Protein AF-A0A1G8UCV8-F1 (afdb_monomer_lite)

Radius of gyration: 30.98 Å; chains: 1; bounding box: 122×66×65 Å

Secondary structure (DSSP, 8-state):
-HHHHHHH-SSHHHHHHHHHHHHHHHHHHHS---HHHHHT-BBTTTEEE-SSSEEEEEE-TTT-PEEEEEPPGGGHHHHHHHHHTT--S-HHHHHHHHTTSBSSB-TTSPBPPHHHHHHHHHHHTTS--THHHHHHHHHHHGGGHHHHHHHHHHHTT-S-HHHHHTT-SSHHHHHHHHHHHHHHHHHHHHHHHHTT--------------------------PPPPP------------PPPP-PPPPPPP-PPPPPPP-----

Organism: NCBI:txid555512

Structure (mmCIF, N/CA/C/O backbone):
data_AF-A0A1G8UCV8-F1
#
_entry.id   AF-A0A1G8UCV8-F1
#
loop_
_atom_site.group_PDB
_atom_site.id
_atom_site.type_symbol
_atom_site.label_atom_id
_atom_site.label_alt_id
_atom_site.label_comp_id
_atom_site.label_asym_id
_atom_site.label_entity_id
_atom_site.label_seq_id
_atom_site.pdbx_PDB_ins_code
_atom_site.Cartn_x
_atom_site.Cartn_y
_atom_site.Cartn_z
_atom_site.occupancy
_atom_site.B_iso_or_equiv
_atom_site.auth_seq_id
_atom_site.auth_comp_id
_atom_site.auth_asym_id
_atom_site.auth_atom_id
_atom_site.pdbx_PDB_model_num
ATOM 1 N N . MET A 1 1 ? -8.569 4.573 -14.451 1.00 83.50 1 MET A N 1
ATOM 2 C CA . MET A 1 1 ? -7.734 4.308 -13.247 1.00 83.50 1 MET A CA 1
ATOM 3 C C . MET A 1 1 ? -6.259 4.351 -13.675 1.00 83.50 1 MET A C 1
ATOM 5 O O . MET A 1 1 ? -6.006 4.032 -14.825 1.00 83.50 1 MET A O 1
ATOM 9 N N . TRP A 1 2 ? -5.269 4.731 -12.843 1.00 94.38 2 TRP A N 1
ATOM 10 C CA . TRP A 1 2 ? -3.858 4.897 -13.300 1.00 94.38 2 TRP A CA 1
ATOM 11 C C . TRP A 1 2 ? -3.258 3.676 -14.007 1.00 94.38 2 TRP A C 1
ATOM 13 O O . TRP A 1 2 ? -2.435 3.818 -14.902 1.00 94.38 2 TRP A O 1
ATOM 23 N N . ARG A 1 3 ? -3.710 2.477 -13.642 1.00 93.62 3 ARG A N 1
ATOM 24 C CA . ARG A 1 3 ? -3.358 1.227 -14.317 1.00 93.62 3 ARG A CA 1
ATOM 25 C C . ARG A 1 3 ? -3.805 1.194 -15.788 1.00 93.62 3 ARG A C 1
ATOM 27 O O . ARG A 1 3 ? -3.069 0.714 -16.641 1.00 93.62 3 ARG A O 1
ATOM 34 N N . ASP A 1 4 ? -4.984 1.730 -16.093 1.00 94.56 4 ASP A N 1
ATOM 35 C CA . ASP A 1 4 ? -5.498 1.828 -17.466 1.00 94.56 4 ASP A CA 1
ATOM 36 C C . ASP A 1 4 ? -4.720 2.879 -18.259 1.00 94.56 4 ASP A C 1
ATOM 38 O O . ASP A 1 4 ? -4.374 2.652 -19.413 1.00 94.56 4 ASP A O 1
ATOM 42 N N . GLU A 1 5 ? -4.378 3.999 -17.616 1.00 95.62 5 GLU A N 1
ATOM 43 C CA . GLU A 1 5 ? -3.517 5.026 -18.212 1.00 95.62 5 GLU A CA 1
ATOM 44 C C . GLU A 1 5 ? -2.124 4.471 -18.528 1.00 95.62 5 GLU A C 1
ATOM 46 O O . GLU A 1 5 ? -1.559 4.772 -19.577 1.00 95.62 5 GLU A O 1
ATOM 51 N N . ALA A 1 6 ? -1.580 3.600 -17.669 1.00 94.81 6 ALA A N 1
ATOM 52 C CA . ALA A 1 6 ? -0.313 2.915 -17.918 1.00 94.81 6 ALA A CA 1
ATOM 53 C C . ALA A 1 6 ? -0.358 2.086 -19.207 1.00 94.81 6 ALA A C 1
ATOM 55 O O . ALA A 1 6 ? 0.558 2.155 -20.021 1.00 94.81 6 ALA A O 1
ATOM 56 N N . ARG A 1 7 ? -1.450 1.351 -19.428 1.00 93.12 7 ARG A N 1
ATOM 57 C CA . ARG A 1 7 ? -1.633 0.505 -20.617 1.00 93.12 7 ARG A CA 1
ATOM 58 C C . ARG A 1 7 ? -1.758 1.306 -21.912 1.00 93.12 7 ARG A C 1
ATOM 60 O O . ARG A 1 7 ? -1.363 0.812 -22.958 1.00 93.12 7 ARG A O 1
ATOM 67 N N . LYS A 1 8 ? -2.277 2.533 -21.839 1.00 95.06 8 LYS A N 1
ATOM 68 C CA . LYS A 1 8 ? -2.397 3.453 -22.983 1.00 95.06 8 LYS A CA 1
ATOM 69 C C . LYS A 1 8 ? -1.121 4.260 -23.246 1.00 95.06 8 LYS A C 1
ATOM 71 O O . LYS A 1 8 ? -1.028 4.951 -24.256 1.00 95.06 8 LYS A O 1
ATOM 76 N N . ALA A 1 9 ? -0.157 4.246 -22.327 1.00 95.06 9 ALA A N 1
ATOM 77 C CA . ALA A 1 9 ? 1.028 5.082 -22.431 1.00 95.06 9 ALA A CA 1
ATOM 78 C C . ALA A 1 9 ? 2.041 4.513 -23.440 1.00 95.06 9 ALA A C 1
ATOM 80 O O . ALA A 1 9 ? 2.620 3.445 -23.236 1.00 95.06 9 ALA A O 1
ATOM 81 N N . ASN A 1 10 ? 2.331 5.303 -24.477 1.00 92.69 10 ASN A N 1
ATOM 82 C CA . ASN A 1 10 ? 3.314 4.959 -25.513 1.00 92.69 10 ASN A CA 1
ATOM 83 C C . ASN A 1 10 ? 4.772 5.109 -25.039 1.00 92.69 10 ASN A C 1
ATOM 85 O O . ASN A 1 10 ? 5.672 4.475 -25.577 1.00 92.69 10 ASN A O 1
ATOM 89 N N . SER A 1 11 ? 5.019 5.940 -24.020 1.00 94.50 11 SER A N 1
ATOM 90 C CA . SER A 1 11 ? 6.357 6.135 -23.447 1.00 94.50 11 SER A CA 1
ATOM 91 C C . SER A 1 11 ? 6.611 5.135 -22.309 1.00 94.50 11 SER A C 1
ATOM 93 O O . SER A 1 11 ? 5.839 5.142 -21.341 1.00 94.50 11 SER A O 1
ATOM 95 N N . PRO A 1 12 ? 7.707 4.349 -22.349 1.00 92.38 12 PRO A N 1
ATOM 96 C CA . PRO A 1 12 ? 8.070 3.419 -21.276 1.00 92.38 12 PRO A CA 1
ATOM 97 C C . PRO A 1 12 ? 8.162 4.088 -19.898 1.00 92.38 12 PRO A C 1
ATOM 99 O O . PRO A 1 12 ? 7.641 3.564 -18.914 1.00 92.38 12 PRO A O 1
ATOM 102 N N . ASN A 1 13 ? 8.726 5.297 -19.833 1.00 93.12 13 ASN A N 1
ATOM 103 C CA . ASN A 1 13 ? 8.891 6.043 -18.580 1.00 93.12 13 ASN A CA 1
ATOM 104 C C . ASN A 1 13 ? 7.554 6.511 -17.996 1.00 93.12 13 ASN A C 1
ATOM 106 O O . ASN A 1 13 ? 7.318 6.398 -16.787 1.00 93.12 13 ASN A O 1
ATOM 110 N N . LYS A 1 14 ? 6.633 6.982 -18.850 1.00 95.44 14 LYS A N 1
ATOM 111 C CA . LYS A 1 14 ? 5.269 7.328 -18.418 1.00 95.44 14 LYS A CA 1
ATOM 112 C C . LYS A 1 14 ? 4.513 6.089 -17.950 1.00 95.44 14 LYS A C 1
ATOM 114 O O . LYS A 1 14 ? 3.918 6.114 -16.874 1.00 95.44 14 LYS A O 1
ATOM 119 N N . ARG A 1 15 ? 4.590 4.996 -18.714 1.00 96.00 15 ARG A N 1
ATOM 120 C CA . ARG A 1 15 ? 3.962 3.713 -18.380 1.00 96.00 15 ARG A CA 1
ATOM 121 C C . ARG A 1 15 ? 4.428 3.195 -17.020 1.00 96.00 15 ARG A C 1
ATOM 123 O O . ARG A 1 15 ? 3.596 2.918 -16.157 1.00 96.00 15 ARG A O 1
ATOM 130 N N . ARG A 1 16 ? 5.744 3.169 -16.787 1.00 95.75 16 ARG A N 1
ATOM 131 C CA . ARG A 1 16 ? 6.357 2.827 -15.494 1.00 95.75 16 ARG A CA 1
ATOM 132 C C . ARG A 1 16 ? 5.812 3.691 -14.364 1.00 95.75 16 ARG A C 1
ATOM 134 O O . ARG A 1 16 ? 5.334 3.162 -13.364 1.00 95.75 16 ARG A O 1
ATOM 141 N N . THR A 1 17 ? 5.811 5.009 -14.550 1.00 96.69 17 THR A N 1
ATOM 142 C CA . THR A 1 17 ? 5.294 5.960 -13.556 1.00 96.69 17 THR A CA 1
ATOM 143 C C . THR A 1 17 ? 3.827 5.681 -13.212 1.00 96.69 17 THR A C 1
ATOM 145 O O . THR A 1 17 ? 3.445 5.705 -12.043 1.00 96.69 17 THR A O 1
ATOM 148 N N . TYR A 1 18 ? 2.984 5.392 -14.202 1.00 97.88 18 TYR A N 1
ATOM 149 C CA . TYR A 1 18 ? 1.566 5.107 -13.981 1.00 97.88 18 TYR A CA 1
ATOM 150 C C . TYR A 1 18 ? 1.331 3.771 -13.269 1.00 97.88 18 TYR A C 1
ATOM 152 O O . TYR A 1 18 ? 0.515 3.718 -12.344 1.00 97.88 18 TYR A O 1
ATOM 160 N N . PHE A 1 19 ? 2.098 2.728 -13.598 1.00 97.56 19 PHE A N 1
ATOM 161 C CA . PHE A 1 19 ? 2.073 1.487 -12.824 1.00 97.56 19 PHE A CA 1
ATOM 162 C C . PHE A 1 19 ? 2.527 1.713 -11.382 1.00 97.56 19 PHE A C 1
ATOM 164 O O . PHE A 1 19 ? 1.817 1.304 -10.467 1.00 97.56 19 PHE A O 1
ATOM 171 N N . GLN A 1 20 ? 3.609 2.465 -11.159 1.00 97.50 20 GLN A N 1
ATOM 172 C CA . GLN A 1 20 ? 4.081 2.835 -9.819 1.00 97.50 20 GLN A CA 1
ATOM 173 C C . GLN A 1 20 ? 3.023 3.582 -9.009 1.00 97.50 20 GLN A C 1
ATOM 175 O O . GLN A 1 20 ? 2.796 3.241 -7.851 1.00 97.50 20 GLN A O 1
ATOM 180 N N . ARG A 1 21 ? 2.322 4.547 -9.617 1.00 97.69 21 ARG A N 1
ATOM 181 C CA . ARG A 1 21 ? 1.192 5.254 -8.989 1.00 97.69 21 ARG A CA 1
ATOM 182 C C . ARG A 1 21 ? 0.069 4.303 -8.601 1.00 97.69 21 ARG A C 1
ATOM 184 O O . ARG A 1 21 ? -0.435 4.378 -7.484 1.00 97.69 21 ARG A O 1
ATOM 191 N N . SER A 1 22 ? -0.312 3.404 -9.506 1.00 97.50 22 SER A N 1
ATOM 192 C CA . SER A 1 22 ? -1.366 2.428 -9.229 1.00 97.50 22 SER A CA 1
ATOM 193 C C . SER A 1 22 ? -0.966 1.443 -8.127 1.00 97.50 22 SER A C 1
ATOM 195 O O . SER A 1 22 ? -1.766 1.168 -7.238 1.00 97.50 22 SER A O 1
ATOM 197 N N . GLY A 1 23 ? 0.285 0.978 -8.141 1.00 97.38 23 GLY A N 1
ATOM 198 C CA . GLY A 1 23 ? 0.814 0.007 -7.196 1.00 97.38 23 GLY A CA 1
ATOM 199 C C . GLY A 1 23 ? 0.982 0.581 -5.796 1.00 97.38 23 GLY A C 1
ATOM 200 O O . GLY A 1 23 ? 0.538 -0.042 -4.838 1.00 97.38 23 GLY A O 1
ATOM 201 N N . VAL A 1 24 ? 1.549 1.788 -5.659 1.00 97.88 24 VAL A N 1
ATOM 202 C CA . VAL A 1 24 ? 1.702 2.427 -4.340 1.00 97.88 24 VAL A CA 1
ATOM 203 C C . VAL A 1 24 ? 0.348 2.758 -3.720 1.00 97.88 24 VAL A C 1
ATOM 205 O O . VAL A 1 24 ? 0.166 2.561 -2.521 1.00 97.88 24 VAL A O 1
ATOM 208 N N . LEU A 1 25 ? -0.612 3.217 -4.532 1.00 97.19 25 LEU A N 1
ATOM 209 C CA . LEU A 1 25 ? -1.970 3.483 -4.074 1.00 97.19 25 LEU A CA 1
ATOM 210 C C . LEU A 1 25 ? -2.632 2.193 -3.581 1.00 97.19 25 LEU A C 1
ATOM 212 O O . LEU A 1 25 ? -3.063 2.140 -2.434 1.00 97.19 25 LEU A O 1
ATOM 216 N N . ALA A 1 26 ? -2.656 1.150 -4.416 1.00 97.25 26 ALA A N 1
ATOM 217 C CA . ALA A 1 26 ? -3.288 -0.120 -4.075 1.00 97.25 26 ALA A CA 1
ATOM 218 C C . ALA A 1 26 ? -2.657 -0.761 -2.831 1.00 97.25 26 ALA A C 1
ATOM 220 O O . ALA A 1 26 ? -3.378 -1.151 -1.912 1.00 97.25 26 ALA A O 1
ATOM 221 N N . LEU A 1 27 ? -1.321 -0.825 -2.779 1.00 97.56 27 LEU A N 1
ATOM 222 C CA . LEU A 1 27 ? -0.593 -1.421 -1.663 1.00 97.56 27 LEU A CA 1
ATOM 223 C C . LEU A 1 27 ? -0.893 -0.696 -0.353 1.00 97.56 27 LEU A C 1
ATOM 225 O O . LEU A 1 27 ? -1.266 -1.347 0.616 1.00 97.56 27 LEU A O 1
ATOM 229 N N . LEU A 1 28 ? -0.784 0.636 -0.325 1.00 96.81 28 LEU A N 1
ATOM 230 C CA . LEU A 1 28 ? -1.033 1.395 0.899 1.00 96.81 28 LEU A CA 1
ATOM 231 C C . LEU A 1 28 ? -2.487 1.300 1.358 1.00 96.81 28 LEU A C 1
ATOM 233 O O . LEU A 1 28 ? -2.723 1.205 2.559 1.00 96.81 28 LEU A O 1
ATOM 237 N N . SER A 1 29 ? -3.449 1.285 0.429 1.00 95.06 29 SER A N 1
ATOM 238 C CA . SER A 1 29 ? -4.875 1.154 0.750 1.00 95.06 29 SER A CA 1
ATOM 239 C C . SER A 1 29 ? -5.229 -0.143 1.480 1.00 95.06 29 SER A C 1
ATOM 241 O O . SER A 1 29 ? -6.202 -0.155 2.228 1.00 95.06 29 SER A O 1
ATOM 243 N N . LEU A 1 30 ? -4.467 -1.221 1.275 1.00 95.00 30 LEU A N 1
ATOM 244 C CA . LEU A 1 30 ? -4.725 -2.529 1.893 1.00 95.00 30 LEU A CA 1
ATOM 245 C C . LEU A 1 30 ? -3.712 -2.893 2.981 1.00 95.00 30 LEU A C 1
ATOM 247 O O . LEU A 1 30 ? -4.025 -3.666 3.883 1.00 95.00 30 LEU A O 1
ATOM 251 N N . VAL A 1 31 ? -2.516 -2.315 2.926 1.00 95.75 31 VAL A N 1
ATOM 252 C CA . VAL A 1 31 ? -1.455 -2.488 3.914 1.00 95.75 31 VAL A CA 1
ATOM 253 C C . VAL A 1 31 ? -0.932 -1.092 4.267 1.00 95.75 31 VAL A C 1
ATOM 255 O O . VAL A 1 31 ? -0.054 -0.580 3.569 1.00 95.75 31 VAL A O 1
ATOM 258 N N . PRO A 1 32 ? -1.460 -0.436 5.321 1.00 95.62 32 PRO A N 1
ATOM 259 C CA . PRO A 1 32 ? -1.212 0.980 5.623 1.00 95.62 32 PRO A CA 1
ATOM 260 C C . PRO A 1 32 ? 0.172 1.226 6.259 1.00 95.62 32 PRO A C 1
ATOM 262 O O . PRO A 1 32 ? 0.321 1.848 7.321 1.00 95.62 32 PRO A O 1
ATOM 265 N N . LEU A 1 33 ? 1.212 0.734 5.587 1.00 96.00 33 LEU A N 1
ATOM 266 C CA . LEU A 1 33 ? 2.619 0.906 5.915 1.00 96.00 33 LEU A CA 1
ATOM 267 C C . LEU A 1 33 ? 3.024 2.381 5.837 1.00 96.00 33 LEU A C 1
ATOM 269 O O . LEU A 1 33 ? 2.378 3.217 5.202 1.00 96.00 33 LEU A O 1
ATOM 273 N N . ARG A 1 34 ? 4.142 2.724 6.479 1.00 94.94 34 ARG A N 1
ATOM 274 C CA . ARG A 1 34 ? 4.764 4.033 6.252 1.00 94.94 34 ARG A CA 1
ATOM 275 C C . ARG A 1 34 ? 5.410 4.042 4.874 1.00 94.94 34 ARG A C 1
ATOM 277 O O . ARG A 1 34 ? 5.973 3.040 4.450 1.00 94.94 34 ARG A O 1
ATOM 284 N N . ILE A 1 35 ? 5.406 5.198 4.211 1.00 96.00 35 ILE A N 1
ATOM 285 C CA . ILE A 1 35 ? 6.009 5.330 2.877 1.00 96.00 35 ILE A CA 1
ATOM 286 C C . ILE A 1 35 ? 7.493 4.932 2.860 1.00 96.00 35 ILE A C 1
ATOM 288 O O . ILE A 1 35 ? 7.954 4.352 1.887 1.00 96.00 35 ILE A O 1
ATOM 292 N N . SER A 1 36 ? 8.220 5.187 3.954 1.00 95.38 36 SER A N 1
ATOM 293 C CA . SER A 1 36 ? 9.613 4.763 4.126 1.00 95.38 36 SER A CA 1
ATOM 294 C C . SER A 1 36 ? 9.770 3.244 4.143 1.00 95.38 36 SER A C 1
ATOM 296 O O . SER A 1 36 ? 10.724 2.736 3.571 1.00 95.38 36 SER A O 1
ATOM 298 N N . ASP A 1 37 ? 8.830 2.535 4.774 1.00 96.69 37 ASP A N 1
ATOM 299 C CA . ASP A 1 37 ? 8.846 1.074 4.859 1.00 96.69 37 ASP A CA 1
ATOM 300 C C . ASP A 1 37 ? 8.474 0.478 3.490 1.00 96.69 37 ASP A C 1
ATOM 302 O O . ASP A 1 37 ? 9.141 -0.432 3.013 1.00 96.69 37 ASP A O 1
ATOM 306 N N . VAL A 1 38 ? 7.488 1.062 2.791 1.00 97.06 38 VAL A N 1
ATOM 307 C CA . VAL A 1 38 ? 7.145 0.674 1.408 1.00 97.06 38 VAL A CA 1
ATOM 308 C C . VAL A 1 38 ? 8.330 0.851 0.457 1.00 97.06 38 VAL A C 1
ATOM 310 O O . VAL A 1 38 ? 8.586 -0.014 -0.377 1.00 97.06 38 VAL A O 1
ATOM 313 N N . ASN A 1 39 ? 9.064 1.959 0.581 1.00 96.81 39 ASN A N 1
ATOM 314 C CA . ASN A 1 39 ? 10.215 2.249 -0.273 1.00 96.81 39 ASN A CA 1
ATOM 315 C C . ASN A 1 39 ? 11.378 1.259 -0.083 1.00 96.81 39 ASN A C 1
ATOM 317 O O . ASN A 1 39 ? 12.201 1.108 -0.983 1.00 96.81 39 ASN A O 1
ATOM 321 N N . ALA A 1 40 ? 11.443 0.608 1.081 1.00 96.75 40 ALA A N 1
ATOM 322 C CA . ALA A 1 40 ? 12.464 -0.371 1.441 1.00 96.75 40 ALA A CA 1
ATOM 323 C C . ALA A 1 40 ? 12.082 -1.820 1.074 1.00 96.75 40 ALA A C 1
ATOM 325 O O . ALA A 1 40 ? 12.859 -2.738 1.321 1.00 96.75 40 ALA A O 1
ATOM 326 N N . ILE A 1 41 ? 10.899 -2.059 0.493 1.00 98.25 41 ILE A N 1
ATOM 327 C CA . ILE A 1 41 ? 10.493 -3.410 0.084 1.00 98.25 41 ILE A CA 1
ATOM 328 C C . ILE A 1 41 ? 11.418 -3.908 -1.032 1.00 98.25 41 ILE A C 1
ATOM 330 O O . ILE A 1 41 ? 11.509 -3.295 -2.098 1.00 98.25 41 ILE A O 1
ATOM 334 N N . ILE A 1 42 ? 12.028 -5.070 -0.795 1.00 98.56 42 ILE A N 1
ATOM 335 C CA . ILE A 1 42 ? 12.896 -5.779 -1.732 1.00 98.56 42 ILE A CA 1
ATOM 336 C C . ILE A 1 42 ? 12.154 -7.022 -2.221 1.00 98.56 42 ILE A C 1
ATOM 338 O O . ILE A 1 42 ? 11.569 -7.772 -1.431 1.00 98.56 42 ILE A O 1
ATOM 342 N N . VAL A 1 43 ? 12.145 -7.226 -3.535 1.00 98.56 43 VAL A N 1
ATOM 343 C CA . VAL A 1 43 ? 11.520 -8.385 -4.181 1.00 98.56 43 VAL A CA 1
ATOM 344 C C . VAL A 1 43 ? 12.329 -9.641 -3.849 1.00 98.56 43 VAL A C 1
ATOM 346 O O . VAL A 1 43 ? 13.553 -9.639 -3.936 1.00 98.56 43 VAL A O 1
ATOM 349 N N . GLY A 1 44 ? 11.660 -10.724 -3.457 1.00 98.25 44 GLY A N 1
ATOM 350 C CA . GLY A 1 44 ? 12.310 -11.976 -3.043 1.00 98.25 44 GLY A CA 1
ATOM 351 C C . GLY A 1 44 ? 12.641 -12.051 -1.553 1.00 98.25 44 GLY A C 1
ATOM 352 O O . GLY A 1 44 ? 12.536 -13.123 -0.961 1.00 98.25 44 GLY A O 1
ATOM 353 N N . GLU A 1 45 ? 12.953 -10.918 -0.929 1.00 98.25 45 GLU A N 1
ATOM 354 C CA . GLU A 1 45 ? 13.269 -10.839 0.499 1.00 98.25 45 GLU A CA 1
ATOM 355 C C . GLU A 1 45 ? 12.026 -10.484 1.319 1.00 98.25 45 GLU A C 1
ATOM 357 O O . GLU A 1 45 ? 11.491 -11.318 2.053 1.00 98.25 45 GLU A O 1
ATOM 362 N N . HIS A 1 46 ? 11.525 -9.262 1.131 1.00 98.56 46 HIS A N 1
ATOM 363 C CA . HIS A 1 46 ? 10.370 -8.743 1.856 1.00 98.56 46 HIS A CA 1
ATOM 364 C C . HIS A 1 46 ? 9.055 -9.156 1.203 1.00 98.56 46 HIS A C 1
ATOM 366 O O . HIS A 1 46 ? 8.067 -9.417 1.886 1.00 98.56 46 HIS A O 1
ATOM 372 N N . LEU A 1 47 ? 9.034 -9.207 -0.130 1.00 98.50 47 LEU A N 1
ATOM 373 C CA . LEU A 1 47 ? 7.838 -9.498 -0.906 1.00 98.50 47 LEU A CA 1
ATOM 374 C C . LEU A 1 47 ? 8.076 -10.705 -1.817 1.00 98.50 47 LEU A C 1
ATOM 376 O O . LEU A 1 47 ? 8.897 -10.656 -2.738 1.00 98.50 47 LEU A O 1
ATOM 380 N N . LYS A 1 48 ? 7.343 -11.790 -1.565 1.00 98.44 48 LYS A N 1
ATOM 381 C CA . LYS A 1 48 ? 7.491 -13.068 -2.270 1.00 98.44 48 LYS A CA 1
ATOM 382 C C . LYS A 1 48 ? 6.269 -13.361 -3.129 1.00 98.44 48 LYS A C 1
ATOM 384 O O . LYS A 1 48 ? 5.146 -13.246 -2.640 1.00 98.44 48 LYS A O 1
ATOM 389 N N . ARG A 1 49 ? 6.488 -13.737 -4.392 1.00 97.69 49 ARG A N 1
ATOM 390 C CA . ARG A 1 49 ? 5.431 -14.244 -5.273 1.00 97.69 49 ARG A CA 1
ATOM 391 C C . ARG A 1 49 ? 5.277 -15.741 -5.007 1.00 97.69 49 ARG A C 1
ATOM 393 O O . ARG A 1 49 ? 6.236 -16.482 -5.187 1.00 97.69 49 ARG A O 1
ATOM 400 N N . LEU A 1 50 ? 4.104 -16.149 -4.537 1.00 95.44 50 LEU A N 1
ATOM 401 C CA . LEU A 1 50 ? 3.671 -17.550 -4.439 1.00 95.44 50 LEU A CA 1
ATOM 402 C C . LEU A 1 50 ? 2.839 -17.896 -5.678 1.00 95.44 50 LEU A C 1
ATOM 404 O O . LEU A 1 50 ? 2.755 -17.061 -6.570 1.00 95.44 50 LEU A O 1
ATOM 408 N N . ASP A 1 51 ? 2.209 -19.064 -5.763 1.00 90.75 51 ASP A N 1
ATOM 409 C CA . ASP A 1 51 ? 1.368 -19.407 -6.922 1.00 90.75 51 ASP A CA 1
ATOM 410 C C . ASP A 1 51 ? 0.045 -18.619 -6.926 1.00 90.75 51 ASP A C 1
ATOM 412 O O . ASP A 1 51 ? -0.338 -18.007 -7.928 1.00 90.75 51 ASP A O 1
ATOM 416 N N . ASP A 1 52 ? -0.609 -18.533 -5.768 1.00 90.38 52 ASP A N 1
ATOM 417 C CA . ASP A 1 52 ? -1.941 -17.946 -5.569 1.00 90.38 52 ASP A CA 1
ATOM 418 C C . ASP A 1 52 ? -1.931 -16.438 -5.266 1.00 90.38 52 ASP A C 1
ATOM 420 O O . ASP A 1 52 ? -2.966 -15.768 -5.318 1.00 90.38 52 ASP A O 1
ATOM 424 N N . GLY A 1 53 ? -0.760 -15.866 -4.995 1.00 96.12 53 GLY A N 1
ATOM 425 C CA . GLY A 1 53 ? -0.648 -14.446 -4.710 1.00 96.12 53 GLY A CA 1
ATOM 426 C C . GLY A 1 53 ? 0.705 -14.036 -4.167 1.00 96.12 53 GLY A C 1
ATOM 427 O O . GLY A 1 53 ? 1.753 -14.550 -4.555 1.00 96.12 53 GLY A O 1
ATOM 428 N N . TRP A 1 54 ? 0.674 -13.043 -3.289 1.00 98.31 54 TRP A N 1
ATOM 429 C CA . TRP A 1 54 ? 1.862 -12.403 -2.751 1.00 98.31 54 TRP A CA 1
ATOM 430 C C . TRP A 1 54 ? 1.915 -12.553 -1.240 1.00 98.31 54 TRP A C 1
ATOM 432 O O . TRP A 1 54 ? 0.898 -12.436 -0.564 1.00 98.31 54 TRP A O 1
ATOM 442 N N . PHE A 1 55 ? 3.110 -12.758 -0.703 1.00 98.44 55 PHE A N 1
ATOM 443 C CA . PHE A 1 55 ? 3.358 -12.848 0.728 1.00 98.44 55 PHE A CA 1
ATOM 444 C C . PHE A 1 55 ? 4.309 -11.733 1.154 1.00 98.44 55 PHE A C 1
ATOM 446 O O . PHE A 1 55 ? 5.365 -11.546 0.545 1.00 98.44 55 PHE A O 1
ATOM 453 N N . LEU A 1 56 ? 3.941 -10.995 2.200 1.00 98.25 56 LEU A N 1
ATOM 454 C CA . LEU A 1 56 ? 4.723 -9.881 2.724 1.00 98.25 56 LEU A CA 1
ATOM 455 C C . LEU A 1 56 ? 5.314 -10.247 4.083 1.00 98.25 56 LEU A C 1
ATOM 457 O O . LEU A 1 56 ? 4.590 -10.588 5.015 1.00 98.25 56 LEU A O 1
ATOM 461 N N . THR A 1 57 ? 6.630 -10.101 4.200 1.00 98.00 57 THR A N 1
ATOM 462 C CA . THR A 1 57 ? 7.365 -10.113 5.465 1.00 98.00 57 THR A CA 1
ATOM 463 C C . THR A 1 57 ? 8.195 -8.841 5.558 1.00 98.00 57 THR A C 1
ATOM 465 O O . THR A 1 57 ? 9.181 -8.699 4.848 1.00 98.00 57 THR A O 1
ATOM 468 N N . ILE A 1 58 ? 7.822 -7.905 6.425 1.00 96.69 58 ILE A N 1
ATOM 469 C CA . ILE A 1 58 ? 8.584 -6.665 6.618 1.00 96.69 58 ILE A CA 1
ATOM 470 C C . ILE A 1 58 ? 8.473 -6.175 8.057 1.00 96.69 58 ILE A C 1
ATOM 472 O O . ILE A 1 58 ? 7.409 -6.259 8.670 1.00 96.69 58 ILE A O 1
ATOM 476 N N . SER A 1 59 ? 9.564 -5.628 8.582 1.00 96.12 59 SER A N 1
ATOM 477 C CA . SER A 1 59 ? 9.588 -4.946 9.875 1.00 96.12 59 SER A CA 1
ATOM 478 C C . SER A 1 59 ? 9.622 -3.436 9.661 1.00 96.12 59 SER A C 1
ATOM 480 O O . SER A 1 59 ? 10.400 -2.938 8.853 1.00 96.12 59 SER A O 1
ATOM 482 N N . SER A 1 60 ? 8.777 -2.689 10.373 1.00 92.50 60 SER A N 1
ATOM 483 C CA . SER A 1 60 ? 8.788 -1.226 10.289 1.00 9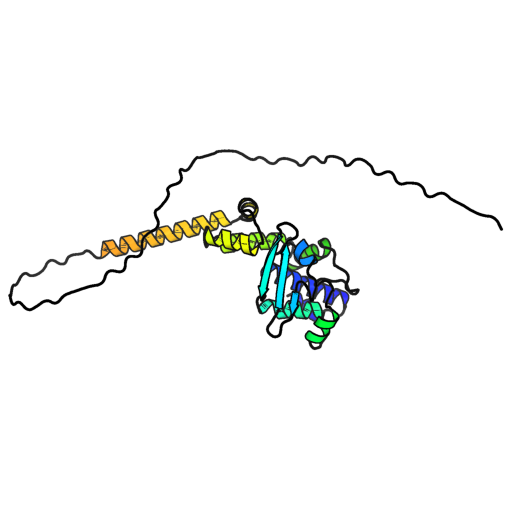2.50 60 SER A CA 1
ATOM 484 C C . SER A 1 60 ? 10.078 -0.674 10.883 1.00 92.50 60 SER A C 1
ATOM 486 O O . SER A 1 60 ? 10.380 -0.937 12.047 1.00 92.50 60 SER A O 1
ATOM 488 N N . ASN A 1 61 ? 10.776 0.190 10.146 1.00 89.44 61 ASN A N 1
ATOM 489 C CA . ASN A 1 61 ? 12.023 0.798 10.620 1.00 89.44 61 ASN A CA 1
ATOM 490 C C . ASN A 1 61 ? 11.814 1.682 11.857 1.00 89.44 61 ASN A C 1
ATOM 492 O O . ASN A 1 61 ? 12.715 1.857 12.669 1.00 89.44 61 ASN A O 1
ATOM 496 N N . LYS A 1 62 ? 10.614 2.258 12.010 1.00 89.75 62 LYS A N 1
ATOM 497 C CA . LYS A 1 62 ? 10.313 3.177 13.116 1.00 89.75 62 LYS A CA 1
ATOM 498 C C . LYS A 1 62 ? 9.923 2.460 14.407 1.00 89.75 62 LYS A C 1
ATOM 500 O O . LYS A 1 62 ? 10.183 2.980 15.485 1.00 89.75 62 LYS A O 1
ATOM 505 N N . THR A 1 63 ? 9.199 1.348 14.310 1.00 89.12 63 THR A N 1
ATOM 506 C CA . THR A 1 63 ? 8.577 0.700 15.480 1.00 89.12 63 THR A CA 1
ATOM 507 C C . THR A 1 63 ? 9.033 -0.736 15.698 1.00 89.12 63 THR A C 1
ATOM 509 O O . THR A 1 63 ? 8.671 -1.317 16.714 1.00 89.12 63 THR A O 1
ATOM 512 N N . GLY A 1 64 ? 9.758 -1.334 14.750 1.00 91.25 64 GLY A N 1
ATOM 513 C CA . GLY A 1 64 ? 10.110 -2.755 14.756 1.00 91.25 64 GLY A CA 1
ATOM 514 C C . GLY A 1 64 ? 8.921 -3.695 14.530 1.00 91.25 64 GLY A C 1
ATOM 515 O O . GLY A 1 64 ? 9.107 -4.907 14.485 1.00 91.25 64 GLY A O 1
ATOM 516 N N . TYR A 1 65 ? 7.698 -3.169 14.379 1.00 92.12 65 TYR A N 1
ATOM 517 C CA . TYR A 1 65 ? 6.511 -3.997 14.187 1.00 92.12 65 TYR A CA 1
ATOM 518 C C . TYR A 1 65 ? 6.618 -4.791 12.885 1.00 92.12 65 TYR A C 1
ATOM 520 O O . TYR A 1 65 ? 6.877 -4.213 11.827 1.00 92.12 65 TYR A O 1
ATOM 528 N N . ARG A 1 66 ? 6.384 -6.102 12.970 1.00 94.06 66 ARG A N 1
ATOM 529 C CA . ARG A 1 66 ? 6.519 -7.027 11.849 1.00 94.06 66 ARG A CA 1
ATOM 530 C C . ARG A 1 66 ? 5.164 -7.321 11.213 1.00 94.06 66 ARG A C 1
ATOM 532 O O . ARG A 1 66 ? 4.300 -7.931 11.835 1.00 94.06 66 ARG A O 1
ATOM 539 N N . HIS A 1 67 ? 5.022 -6.952 9.947 1.00 93.94 67 HIS A N 1
ATOM 540 C CA . HIS A 1 67 ? 3.971 -7.457 9.072 1.00 93.94 67 HIS A CA 1
ATOM 541 C C . HIS A 1 67 ? 4.441 -8.783 8.478 1.00 93.94 67 HIS A C 1
ATOM 543 O O . HIS A 1 67 ? 5.531 -8.854 7.911 1.00 93.94 67 HIS A O 1
ATOM 549 N N . ASN A 1 68 ? 3.646 -9.836 8.647 1.00 96.44 68 ASN A N 1
ATOM 550 C CA . ASN A 1 68 ? 3.986 -11.178 8.193 1.00 96.44 68 ASN A CA 1
ATOM 551 C C . ASN A 1 68 ? 2.711 -11.916 7.785 1.00 96.44 68 ASN A C 1
ATOM 553 O O . ASN A 1 68 ? 1.949 -12.337 8.655 1.00 96.44 68 ASN A O 1
ATOM 557 N N . GLY A 1 69 ? 2.463 -12.048 6.486 1.00 96.44 69 GLY A N 1
ATOM 558 C CA . GLY A 1 69 ? 1.287 -12.767 6.015 1.00 96.44 69 GLY A CA 1
ATOM 559 C C . GLY A 1 69 ? 1.010 -12.646 4.519 1.00 96.44 69 GLY A C 1
ATOM 560 O O . GLY A 1 69 ? 1.658 -11.860 3.816 1.00 96.44 69 GLY A O 1
ATOM 561 N N . PRO A 1 70 ? 0.024 -13.420 4.034 1.00 97.81 70 PRO A N 1
ATOM 562 C CA . PRO A 1 70 ? -0.457 -13.306 2.668 1.00 97.81 70 PRO A CA 1
ATOM 563 C C . PRO A 1 70 ? -1.118 -11.943 2.448 1.00 97.81 70 PRO A C 1
ATOM 565 O O . PRO A 1 70 ? -1.814 -11.404 3.312 1.00 97.81 70 PRO A O 1
ATOM 568 N N . LEU A 1 71 ? -0.895 -11.384 1.266 1.00 97.56 71 LEU A N 1
ATOM 569 C CA . LEU A 1 71 ? -1.553 -10.180 0.795 1.00 97.56 71 LEU A CA 1
ATOM 570 C C . LEU A 1 71 ? -2.897 -10.528 0.161 1.00 97.56 71 LEU A C 1
ATOM 572 O O . LEU A 1 71 ? -3.072 -11.581 -0.448 1.00 97.56 71 LEU A O 1
ATOM 576 N N . HIS A 1 72 ? -3.847 -9.604 0.270 1.00 96.81 72 HIS A N 1
ATOM 577 C CA . HIS A 1 72 ? -5.163 -9.771 -0.332 1.00 96.81 72 HIS A CA 1
ATOM 578 C C . HIS A 1 72 ? -5.056 -9.947 -1.859 1.00 96.81 72 HIS A C 1
ATOM 580 O O . HIS A 1 72 ? -4.369 -9.171 -2.526 1.00 96.81 72 HIS A O 1
ATOM 586 N N . HIS A 1 73 ? -5.785 -10.915 -2.427 1.00 96.44 73 HIS A N 1
ATOM 587 C CA . HIS A 1 73 ? -5.676 -11.314 -3.841 1.00 96.44 73 HIS A CA 1
ATOM 588 C C . HIS A 1 73 ? -5.905 -10.162 -4.840 1.00 96.44 73 HIS A C 1
ATOM 590 O O . HIS A 1 73 ? -5.393 -10.172 -5.959 1.00 96.44 73 HIS A O 1
ATOM 596 N N . SER A 1 74 ? -6.659 -9.129 -4.448 1.00 96.25 74 SER A N 1
ATOM 597 C CA . SER A 1 74 ? -6.883 -7.943 -5.285 1.00 96.25 74 SER A CA 1
ATOM 598 C C . SER A 1 74 ? -5.604 -7.138 -5.559 1.00 96.25 74 SER A C 1
ATOM 600 O O . SER A 1 74 ? -5.566 -6.402 -6.549 1.00 96.25 74 SER A O 1
ATOM 602 N N . LEU A 1 75 ? -4.554 -7.292 -4.738 1.00 96.81 75 LEU A N 1
ATOM 603 C CA . LEU A 1 75 ? -3.242 -6.673 -4.947 1.00 96.81 75 LEU A CA 1
ATOM 604 C C . LEU A 1 75 ? -2.437 -7.341 -6.056 1.00 96.81 75 LEU A C 1
ATOM 606 O O . LEU A 1 75 ? -1.610 -6.666 -6.670 1.00 96.81 75 LEU A O 1
ATOM 610 N N . THR A 1 76 ? -2.689 -8.621 -6.348 1.00 96.62 76 THR A N 1
ATOM 611 C CA . THR A 1 76 ? -1.855 -9.427 -7.249 1.00 96.62 76 THR A CA 1
ATOM 612 C C . THR A 1 76 ? -1.652 -8.746 -8.594 1.00 96.62 76 THR A C 1
ATOM 614 O O . THR A 1 76 ? -0.519 -8.511 -8.995 1.00 96.62 76 THR A O 1
ATOM 617 N N . ARG A 1 77 ? -2.731 -8.282 -9.234 1.00 95.50 77 ARG A N 1
ATOM 618 C CA . ARG A 1 77 ? -2.645 -7.602 -10.538 1.00 95.50 77 ARG A CA 1
ATOM 619 C C . ARG A 1 77 ? -1.837 -6.301 -10.524 1.00 95.50 77 ARG A C 1
ATOM 621 O O . ARG A 1 77 ? -1.345 -5.897 -11.566 1.00 95.50 77 ARG A O 1
ATOM 628 N N . TYR A 1 78 ? -1.755 -5.609 -9.388 1.00 96.94 78 TYR A N 1
ATOM 629 C CA . TYR A 1 78 ? -0.998 -4.360 -9.279 1.00 96.94 78 TYR A CA 1
ATOM 630 C C . TYR A 1 78 ? 0.482 -4.639 -9.028 1.00 96.94 78 TYR A C 1
ATOM 632 O O . TYR A 1 78 ? 1.329 -3.951 -9.585 1.00 96.94 78 TYR A O 1
ATOM 640 N N . LEU A 1 79 ? 0.793 -5.649 -8.213 1.00 97.31 79 LEU A N 1
ATOM 641 C CA . LEU A 1 79 ? 2.168 -6.061 -7.931 1.00 97.31 79 LEU A CA 1
ATOM 642 C C . LEU A 1 79 ? 2.806 -6.766 -9.136 1.00 97.31 79 LEU A C 1
ATOM 644 O O . LEU A 1 79 ? 3.953 -6.484 -9.469 1.00 97.31 79 LEU A O 1
ATOM 648 N N . ASP A 1 80 ? 2.044 -7.600 -9.842 1.00 96.69 80 ASP A N 1
ATOM 649 C CA . ASP A 1 80 ? 2.471 -8.240 -11.089 1.00 96.69 80 ASP A CA 1
ATOM 650 C C . ASP A 1 80 ? 2.786 -7.178 -12.163 1.00 96.69 80 ASP A C 1
ATOM 652 O O . ASP A 1 80 ? 3.842 -7.213 -12.798 1.00 96.69 80 ASP A O 1
ATOM 656 N N . ASP A 1 81 ? 1.936 -6.156 -12.296 1.00 95.56 81 ASP A N 1
ATOM 657 C CA . ASP A 1 81 ? 2.180 -5.027 -13.198 1.00 95.56 81 ASP A CA 1
ATOM 658 C C . ASP A 1 81 ? 3.418 -4.191 -12.808 1.00 95.56 81 ASP A C 1
ATOM 660 O O . ASP A 1 81 ? 4.046 -3.604 -13.688 1.00 95.56 81 ASP A O 1
ATOM 664 N N . LEU A 1 82 ? 3.796 -4.123 -11.523 1.00 94.94 82 LEU A N 1
ATOM 665 C CA . LEU A 1 82 ? 5.038 -3.459 -11.085 1.00 94.94 82 LEU A CA 1
ATOM 666 C C . LEU A 1 82 ? 6.296 -4.245 -11.459 1.00 94.94 82 LEU A C 1
ATOM 668 O O . LEU A 1 82 ? 7.372 -3.657 -11.542 1.00 94.94 82 LEU A O 1
ATOM 672 N N . LEU A 1 83 ? 6.188 -5.557 -11.662 1.00 94.94 83 LEU A N 1
ATOM 673 C CA . LEU A 1 83 ? 7.294 -6.350 -12.190 1.00 94.94 83 LEU A CA 1
ATOM 674 C C . LEU A 1 83 ? 7.378 -6.239 -13.709 1.00 94.94 83 LEU A C 1
ATOM 676 O O . LEU A 1 83 ? 8.469 -6.109 -14.256 1.00 94.94 83 LEU A O 1
ATOM 680 N N . LEU A 1 84 ? 6.223 -6.297 -14.373 1.00 94.31 84 LEU A N 1
ATOM 681 C CA . LEU A 1 84 ? 6.133 -6.341 -15.829 1.00 94.31 84 LEU A CA 1
ATOM 682 C C . LEU A 1 84 ? 6.249 -4.962 -16.481 1.00 94.31 84 LEU A C 1
ATOM 684 O O . LEU A 1 84 ? 6.648 -4.861 -17.634 1.00 94.31 84 LEU A O 1
ATOM 688 N N . TYR A 1 85 ? 5.832 -3.896 -15.798 1.00 91.44 85 TYR A N 1
ATOM 689 C CA . TYR A 1 85 ? 5.706 -2.547 -16.358 1.00 91.44 85 TYR A CA 1
ATOM 690 C C . TYR A 1 85 ? 4.984 -2.495 -17.719 1.00 91.44 85 TYR A C 1
ATOM 692 O O . TYR A 1 85 ? 5.285 -1.663 -18.583 1.00 91.44 85 TYR A O 1
ATOM 700 N N . GLY A 1 86 ? 3.981 -3.361 -17.889 1.00 81.94 86 GLY A N 1
ATOM 701 C CA . GLY A 1 86 ? 3.163 -3.472 -19.098 1.00 81.94 86 GLY A CA 1
ATOM 702 C C . GLY A 1 86 ? 3.767 -4.331 -20.204 1.00 81.94 86 GLY A C 1
ATOM 703 O O . GLY A 1 86 ? 3.177 -4.409 -21.277 1.00 81.94 86 GLY A O 1
ATOM 704 N N . GLU A 1 87 ? 4.911 -4.968 -19.966 1.00 86.94 87 GLU A N 1
ATOM 705 C CA . GLU A 1 87 ? 5.427 -6.002 -20.856 1.00 86.94 87 GLU A CA 1
ATOM 706 C C . GLU A 1 87 ? 4.536 -7.245 -20.783 1.00 86.94 87 GLU A C 1
ATOM 708 O O . GLU A 1 87 ? 4.118 -7.679 -19.707 1.00 86.94 87 GLU A O 1
ATOM 713 N N . SER A 1 88 ? 4.227 -7.821 -21.943 1.00 84.94 88 SER A N 1
ATOM 714 C CA . SER A 1 88 ? 3.546 -9.108 -22.018 1.00 84.94 88 SER A CA 1
ATOM 715 C C . SER A 1 88 ? 4.500 -10.222 -21.605 1.00 84.94 88 SER A C 1
ATOM 717 O O . SER A 1 88 ? 5.650 -10.251 -22.043 1.00 84.94 88 SER A O 1
ATOM 719 N N . GLY A 1 89 ? 4.012 -11.174 -20.820 1.00 89.00 89 GLY A N 1
ATOM 720 C CA . GLY A 1 89 ? 4.768 -12.371 -20.490 1.00 89.00 89 GLY A CA 1
ATOM 721 C C . GLY A 1 89 ? 4.398 -12.947 -19.130 1.00 89.00 89 GLY A C 1
ATOM 722 O O . GLY A 1 89 ? 3.618 -12.350 -18.383 1.00 89.00 89 GLY A O 1
ATOM 723 N N . PRO A 1 90 ? 4.952 -14.121 -18.802 1.00 92.06 90 PRO A N 1
ATOM 724 C CA . PRO A 1 90 ? 4.767 -14.723 -17.494 1.00 92.06 90 PRO A CA 1
ATOM 725 C C . PRO A 1 90 ? 5.432 -13.870 -16.402 1.00 92.06 90 PRO A C 1
ATOM 727 O O . PRO A 1 90 ? 6.564 -13.406 -16.543 1.00 92.06 90 PRO A O 1
ATOM 730 N N . VAL A 1 91 ? 4.734 -13.704 -15.277 1.00 94.44 91 VAL A N 1
ATOM 731 C CA . VAL A 1 91 ? 5.229 -12.959 -14.107 1.00 94.44 91 VAL A CA 1
ATOM 732 C C . VAL A 1 91 ? 6.426 -13.643 -13.454 1.00 94.44 91 VAL A C 1
ATOM 734 O O . VAL A 1 91 ? 7.357 -12.955 -13.048 1.00 94.44 91 VAL A O 1
ATOM 737 N N . LEU A 1 92 ? 6.428 -14.977 -13.355 1.00 95.31 92 LEU A N 1
ATOM 738 C CA . LEU A 1 92 ? 7.439 -15.712 -12.583 1.00 95.31 92 LEU A CA 1
ATOM 739 C C . LEU A 1 92 ? 8.877 -15.507 -13.098 1.00 95.31 92 LEU A C 1
ATOM 741 O O . LEU A 1 92 ? 9.744 -15.201 -12.280 1.00 95.31 92 LEU A O 1
ATOM 745 N N . PRO A 1 93 ? 9.163 -15.556 -14.416 1.00 95.44 93 PRO A N 1
ATOM 746 C CA . PRO A 1 93 ? 10.494 -15.210 -14.917 1.00 95.44 93 PRO A CA 1
ATOM 747 C C . PRO A 1 93 ? 10.910 -13.771 -14.598 1.00 95.44 93 PRO A C 1
ATOM 749 O O . PRO A 1 93 ? 12.064 -13.528 -14.248 1.00 95.44 93 PRO A O 1
ATOM 752 N N . ARG A 1 94 ? 9.980 -12.807 -14.656 1.00 95.31 94 ARG A N 1
ATOM 753 C CA . ARG A 1 94 ? 10.273 -11.414 -14.279 1.00 95.31 94 ARG A CA 1
ATOM 754 C C . ARG A 1 94 ? 10.492 -11.247 -12.787 1.00 95.31 94 ARG A C 1
ATOM 756 O O . ARG A 1 94 ? 11.372 -10.493 -12.390 1.00 95.31 94 ARG A O 1
ATOM 763 N N . TYR A 1 95 ? 9.737 -11.967 -11.967 1.00 97.12 95 TYR A N 1
ATOM 764 C CA . TYR A 1 95 ? 9.963 -12.033 -10.531 1.00 97.12 95 TYR A CA 1
ATOM 765 C C . TYR A 1 95 ? 11.376 -12.541 -10.228 1.00 97.12 95 TYR A C 1
ATOM 767 O O . TYR A 1 95 ? 12.104 -11.863 -9.508 1.00 97.12 95 TYR A O 1
ATOM 775 N N . ALA A 1 96 ? 11.796 -13.650 -10.847 1.00 97.00 96 ALA A N 1
ATOM 776 C CA . ALA A 1 96 ? 13.141 -14.200 -10.679 1.00 97.00 96 ALA A CA 1
ATOM 777 C C . ALA A 1 96 ? 14.236 -13.194 -11.080 1.00 97.00 96 ALA A C 1
ATOM 779 O O . ALA A 1 96 ? 15.183 -12.987 -10.330 1.00 97.00 96 ALA A O 1
ATOM 780 N N . GLN A 1 97 ? 14.069 -12.494 -12.209 1.00 95.69 97 GLN A N 1
ATOM 781 C CA . GLN A 1 97 ? 14.998 -11.440 -12.653 1.00 95.69 97 GLN A CA 1
ATOM 782 C C . GLN A 1 97 ? 15.063 -10.236 -11.703 1.00 95.69 97 GLN A C 1
ATOM 784 O O . GLN A 1 97 ? 16.068 -9.532 -11.662 1.00 95.69 97 GLN A O 1
ATOM 789 N N . ARG A 1 98 ? 13.978 -9.958 -10.975 1.00 95.88 98 ARG A N 1
ATOM 790 C CA . ARG A 1 98 ? 13.847 -8.793 -10.090 1.00 95.88 98 ARG A CA 1
ATOM 791 C C . ARG A 1 98 ? 14.168 -9.117 -8.634 1.00 95.88 98 ARG A C 1
ATOM 793 O O . ARG A 1 98 ? 14.155 -8.202 -7.813 1.00 95.88 98 ARG A O 1
ATOM 800 N N . MET A 1 99 ? 14.455 -10.369 -8.288 1.00 98.19 99 MET A N 1
ATOM 801 C CA . MET A 1 99 ? 14.875 -10.726 -6.934 1.00 98.19 99 MET A CA 1
ATOM 802 C C . MET A 1 99 ? 16.096 -9.908 -6.496 1.00 98.19 99 MET A C 1
ATOM 804 O O . MET A 1 99 ? 17.014 -9.672 -7.274 1.00 98.19 99 MET A O 1
ATOM 808 N N . GLY A 1 100 ? 16.083 -9.447 -5.245 1.00 98.25 100 GLY A N 1
ATOM 809 C CA . GLY A 1 100 ? 17.128 -8.586 -4.685 1.00 98.25 100 GLY A CA 1
ATOM 810 C C . GLY A 1 100 ? 17.024 -7.114 -5.094 1.00 98.25 100 GLY A C 1
ATOM 811 O O . GLY A 1 100 ? 17.815 -6.300 -4.630 1.00 98.25 100 GLY A O 1
ATOM 812 N N . THR A 1 101 ? 16.042 -6.737 -5.921 1.00 98.00 101 THR A N 1
ATOM 813 C CA . THR A 1 101 ? 15.828 -5.339 -6.326 1.00 98.00 101 THR A CA 1
ATOM 814 C C . THR A 1 101 ? 14.651 -4.696 -5.580 1.00 98.00 101 THR A C 1
ATOM 816 O O . THR A 1 101 ? 13.753 -5.402 -5.103 1.00 98.00 101 THR A O 1
ATOM 819 N N . PRO A 1 102 ? 14.588 -3.354 -5.493 1.00 98.25 102 PRO A N 1
ATOM 820 C CA . PRO A 1 102 ? 13.467 -2.656 -4.870 1.00 98.25 102 PRO A CA 1
ATOM 821 C C . PRO A 1 102 ? 12.174 -2.875 -5.650 1.00 98.25 102 PRO A C 1
ATOM 823 O O . PRO A 1 102 ? 12.180 -2.794 -6.877 1.00 98.25 102 PRO A O 1
ATOM 826 N N . LEU A 1 103 ? 11.042 -3.063 -4.966 1.00 97.94 103 LEU A N 1
ATOM 827 C CA . LEU A 1 103 ? 9.731 -3.182 -5.623 1.00 97.94 103 LEU A CA 1
ATOM 828 C C . LEU A 1 103 ? 9.417 -1.943 -6.477 1.00 97.94 103 LEU A C 1
ATOM 830 O O . LEU A 1 103 ? 9.025 -2.054 -7.639 1.00 97.94 103 LEU A O 1
ATOM 834 N N . PHE A 1 104 ? 9.629 -0.761 -5.896 1.00 97.38 104 PHE A N 1
ATOM 835 C CA . PHE A 1 104 ? 9.476 0.529 -6.559 1.00 97.38 104 PHE A CA 1
ATOM 836 C C . PHE A 1 104 ? 10.845 1.043 -6.995 1.00 97.38 104 PHE A C 1
ATOM 838 O O . PHE A 1 104 ? 11.555 1.682 -6.217 1.00 97.38 104 PHE A O 1
ATOM 845 N N . ALA A 1 105 ? 11.201 0.757 -8.245 1.00 95.50 105 ALA A N 1
ATOM 846 C CA . ALA A 1 105 ? 12.528 1.046 -8.768 1.00 95.50 105 ALA A CA 1
ATOM 847 C C . ALA A 1 105 ? 12.529 1.921 -10.026 1.00 95.50 105 ALA A C 1
ATOM 849 O O . ALA A 1 105 ? 11.549 1.978 -10.782 1.00 95.50 105 ALA A O 1
ATOM 850 N N . THR A 1 106 ? 13.663 2.573 -10.267 1.00 94.88 106 THR A N 1
ATOM 851 C CA . THR A 1 106 ? 14.003 3.187 -11.556 1.00 94.88 106 THR A CA 1
ATOM 852 C C . THR A 1 106 ? 14.120 2.117 -12.655 1.00 94.88 106 THR A C 1
ATOM 854 O O . THR A 1 106 ? 13.931 0.920 -12.422 1.00 94.88 106 THR A O 1
ATOM 857 N N . GLU A 1 107 ? 14.404 2.535 -13.887 1.00 92.31 107 GLU A N 1
ATOM 858 C CA . GLU A 1 107 ? 14.709 1.609 -14.987 1.00 92.31 107 GLU A CA 1
ATOM 859 C C . GLU A 1 107 ? 15.992 0.798 -14.757 1.00 92.31 107 GLU A C 1
ATOM 861 O O . GLU A 1 107 ? 16.069 -0.348 -15.185 1.00 92.31 107 GLU A O 1
ATOM 866 N N . THR A 1 108 ? 16.942 1.352 -14.002 1.00 93.50 108 THR A N 1
ATOM 867 C CA . THR A 1 108 ? 18.215 0.726 -13.617 1.00 93.50 108 THR A CA 1
ATOM 868 C C . THR A 1 108 ? 18.112 -0.126 -12.350 1.00 93.50 108 THR A C 1
ATOM 870 O O . THR A 1 108 ? 19.125 -0.539 -11.798 1.00 93.50 108 THR A O 1
ATOM 873 N N . ASN A 1 109 ? 16.893 -0.422 -11.886 1.00 94.25 109 ASN A N 1
ATOM 874 C CA . ASN A 1 109 ? 16.619 -1.185 -10.665 1.00 94.25 109 ASN A CA 1
ATOM 875 C C . ASN A 1 109 ? 17.107 -0.521 -9.361 1.00 94.25 109 ASN A C 1
ATOM 877 O O . ASN A 1 109 ? 17.206 -1.190 -8.335 1.00 94.25 109 ASN A O 1
ATOM 881 N N . GLU A 1 110 ? 17.340 0.789 -9.363 1.00 95.81 110 GLU A N 1
ATOM 882 C CA . GLU A 1 110 ? 17.687 1.544 -8.157 1.00 95.81 110 GLU A CA 1
ATOM 883 C C . GLU A 1 110 ? 16.435 1.949 -7.376 1.00 95.81 110 GLU A C 1
ATOM 885 O O . GLU A 1 110 ? 15.340 2.059 -7.935 1.00 95.81 110 GLU A O 1
ATOM 890 N N . HIS A 1 111 ? 16.586 2.216 -6.076 1.00 95.88 111 HIS A N 1
ATOM 891 C CA . HIS A 1 111 ? 15.481 2.716 -5.261 1.00 95.88 111 HIS A CA 1
ATOM 892 C C . HIS A 1 111 ? 14.951 4.038 -5.816 1.00 95.88 111 HIS A C 1
ATOM 894 O O . HIS A 1 111 ? 15.698 4.994 -6.030 1.00 95.88 111 HIS A O 1
ATOM 900 N N . LEU A 1 112 ? 13.628 4.145 -5.936 1.00 95.44 112 LEU A N 1
ATOM 901 C CA . LEU A 1 112 ? 13.021 5.466 -5.987 1.00 95.44 112 LEU A CA 1
ATOM 902 C C . LEU A 1 112 ? 13.259 6.198 -4.665 1.00 95.44 112 LEU A C 1
ATOM 904 O O . LEU A 1 112 ? 13.309 5.605 -3.586 1.00 95.44 112 LEU A O 1
ATOM 908 N N . SER A 1 113 ? 13.366 7.523 -4.731 1.00 95.56 113 SER A N 1
ATOM 909 C CA . SER A 1 113 ? 13.358 8.310 -3.503 1.00 95.56 113 SER A CA 1
ATOM 910 C C . SER A 1 113 ? 11.982 8.205 -2.834 1.00 95.56 113 SER A C 1
ATOM 912 O O . SER A 1 113 ? 10.945 8.279 -3.505 1.00 95.56 113 SER A O 1
ATOM 914 N N . SER A 1 114 ? 11.945 8.144 -1.499 1.00 95.44 114 SER A N 1
ATOM 915 C CA . SER A 1 114 ? 10.685 8.181 -0.739 1.00 95.44 114 SER A CA 1
ATOM 916 C C . SER A 1 114 ? 9.835 9.411 -1.084 1.00 95.44 114 SER A C 1
ATOM 918 O O . SER A 1 114 ? 8.607 9.353 -1.041 1.00 95.44 114 SER A O 1
ATOM 920 N N . ARG A 1 115 ? 10.478 10.527 -1.468 1.00 96.88 115 ARG A N 1
ATOM 921 C CA . ARG A 1 115 ? 9.805 11.747 -1.933 1.00 96.88 115 ARG A CA 1
ATOM 922 C C . ARG A 1 115 ? 9.090 11.519 -3.265 1.00 96.88 115 ARG A C 1
ATOM 924 O O . ARG A 1 115 ? 7.935 11.911 -3.393 1.00 96.88 115 ARG A O 1
ATOM 931 N N . THR A 1 116 ? 9.744 10.869 -4.225 1.00 97.00 116 THR A N 1
ATOM 932 C CA . THR A 1 116 ? 9.149 10.508 -5.522 1.00 97.00 116 THR A CA 1
ATOM 933 C C . THR A 1 116 ? 7.969 9.564 -5.326 1.00 97.00 116 THR A C 1
ATOM 935 O O . THR A 1 116 ? 6.905 9.774 -5.906 1.00 97.00 116 THR A O 1
ATOM 938 N N . LEU A 1 117 ? 8.118 8.560 -4.459 1.00 96.75 117 LEU A N 1
ATOM 939 C CA . LEU A 1 117 ? 7.051 7.604 -4.183 1.00 96.75 117 LEU A CA 1
ATOM 940 C C . LEU A 1 117 ? 5.845 8.269 -3.494 1.00 96.75 117 LEU A C 1
ATOM 942 O O . LEU A 1 117 ? 4.702 8.064 -3.905 1.00 96.75 117 LEU A O 1
ATOM 946 N N . ALA A 1 118 ? 6.091 9.145 -2.512 1.00 97.44 118 ALA A N 1
ATOM 947 C CA . ALA A 1 118 ? 5.048 9.953 -1.880 1.00 97.44 118 ALA A CA 1
ATOM 948 C C . ALA A 1 118 ? 4.359 10.901 -2.875 1.00 97.44 118 ALA A C 1
ATOM 950 O O . ALA A 1 118 ? 3.140 11.065 -2.828 1.00 97.44 118 ALA A O 1
ATOM 951 N N . TYR A 1 119 ? 5.117 11.508 -3.793 1.00 97.94 119 TYR A N 1
ATOM 952 C CA . TYR A 1 119 ? 4.569 12.353 -4.851 1.00 97.94 119 TYR A CA 1
ATOM 953 C C . TYR A 1 119 ? 3.687 11.554 -5.815 1.00 97.94 119 TYR A C 1
ATOM 955 O O . TYR A 1 119 ? 2.587 11.994 -6.142 1.00 97.94 119 TYR A O 1
ATOM 963 N N . ASN A 1 120 ? 4.110 10.352 -6.211 1.00 97.19 120 ASN A N 1
ATOM 964 C CA . ASN A 1 120 ? 3.299 9.457 -7.032 1.00 97.19 120 ASN A CA 1
ATOM 965 C C . ASN A 1 120 ? 1.965 9.126 -6.355 1.00 97.19 120 ASN A C 1
ATOM 967 O O . ASN A 1 120 ? 0.923 9.225 -6.999 1.00 97.19 120 ASN A O 1
ATOM 971 N N . PHE A 1 121 ? 1.970 8.825 -5.055 1.00 97.69 121 PHE A N 1
ATOM 972 C CA . PHE A 1 121 ? 0.734 8.642 -4.292 1.00 97.69 121 PHE A CA 1
ATOM 973 C C . PHE A 1 121 ? -0.133 9.914 -4.267 1.00 97.69 121 PHE A C 1
ATOM 975 O O . PHE A 1 121 ? -1.348 9.850 -4.462 1.00 97.69 121 PHE A O 1
ATOM 982 N N . LYS A 1 122 ? 0.48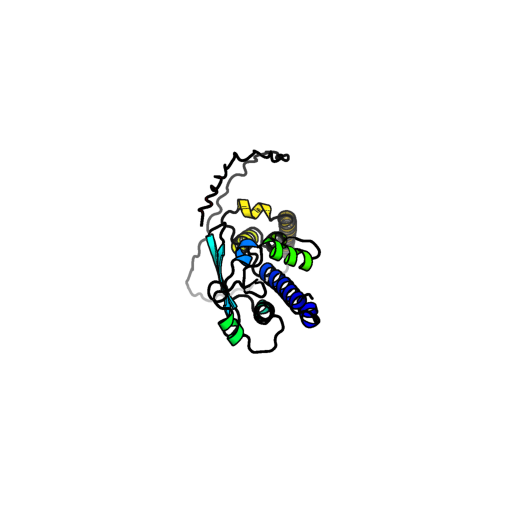6 11.086 -4.081 1.00 97.50 122 LYS A N 1
ATOM 983 C CA . LYS A 1 122 ? -0.215 12.378 -4.073 1.00 97.50 122 LYS A CA 1
ATOM 984 C C . LYS A 1 122 ? -0.929 12.660 -5.383 1.00 97.50 122 LYS A C 1
ATOM 986 O O . LYS A 1 122 ? -2.101 13.021 -5.378 1.00 97.50 122 LYS A O 1
ATOM 991 N N . VAL A 1 123 ? -0.243 12.455 -6.502 1.00 97.31 123 VAL A N 1
ATOM 992 C CA . VAL A 1 123 ? -0.855 12.568 -7.828 1.00 97.31 123 VAL A CA 1
ATOM 993 C C . VAL A 1 123 ? -1.949 11.516 -7.997 1.00 97.31 123 VAL A C 1
ATOM 995 O O . VAL A 1 123 ? -3.000 11.814 -8.558 1.00 97.31 123 VAL A O 1
ATOM 998 N N . ALA A 1 124 ? -1.741 10.307 -7.465 1.00 95.25 124 ALA A N 1
ATOM 999 C CA . ALA A 1 124 ? -2.706 9.228 -7.599 1.00 95.25 124 ALA A CA 1
ATOM 1000 C C . ALA A 1 124 ?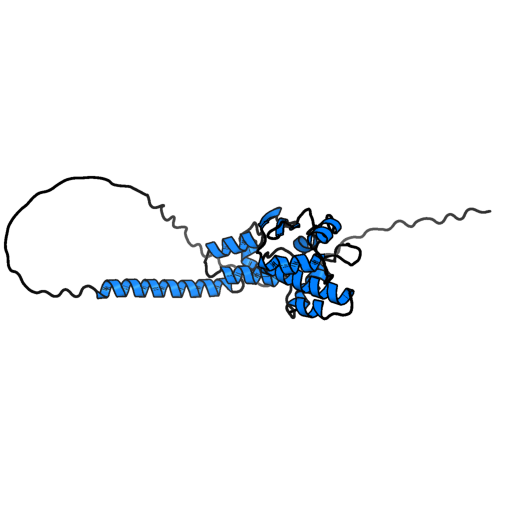 -4.050 9.502 -6.909 1.00 95.25 124 ALA A C 1
ATOM 1002 O O . ALA A 1 124 ? -5.082 9.034 -7.385 1.00 95.25 124 ALA A O 1
ATOM 1003 N N . THR A 1 125 ? -4.021 10.273 -5.823 1.00 95.25 125 THR A N 1
ATOM 1004 C CA . THR A 1 125 ? -5.174 10.607 -4.974 1.00 95.25 125 THR A CA 1
ATOM 1005 C C . THR A 1 125 ? -5.722 12.015 -5.198 1.00 95.25 125 THR A C 1
ATOM 1007 O O . THR A 1 125 ? -6.623 12.431 -4.480 1.00 95.25 125 THR A O 1
ATOM 1010 N N . GLY A 1 126 ? -5.180 12.772 -6.156 1.00 93.88 126 GLY A N 1
ATOM 1011 C CA . GLY A 1 126 ? -5.622 14.145 -6.414 1.00 93.88 126 GLY A CA 1
ATOM 1012 C C . GLY A 1 126 ? -5.181 15.169 -5.361 1.00 93.88 126 GLY A C 1
ATOM 1013 O O . GLY A 1 126 ? -5.743 16.256 -5.310 1.00 93.88 126 GLY A O 1
ATOM 1014 N N . GLY A 1 127 ? -4.166 14.867 -4.539 1.00 94.88 127 GLY A N 1
ATOM 1015 C CA . GLY A 1 127 ? -3.568 15.859 -3.635 1.00 94.88 127 GLY A CA 1
ATOM 1016 C C . GLY A 1 127 ? -3.204 15.376 -2.234 1.00 94.88 127 GLY A C 1
ATOM 1017 O O . GLY A 1 127 ? -2.536 16.117 -1.509 1.00 94.88 127 GLY A O 1
ATOM 1018 N N . HIS A 1 128 ? -3.556 14.149 -1.848 1.00 96.19 128 HIS A N 1
ATOM 1019 C CA . HIS A 1 128 ? -3.338 13.665 -0.484 1.00 96.19 128 HIS A CA 1
ATOM 1020 C C . HIS A 1 128 ? -1.986 12.974 -0.292 1.00 96.19 128 HIS A C 1
ATOM 1022 O O . HIS A 1 128 ? -1.465 12.297 -1.169 1.00 96.19 128 HIS A O 1
ATOM 1028 N N . THR A 1 129 ? -1.392 13.116 0.890 1.00 95.94 129 THR A N 1
ATOM 1029 C CA . THR A 1 129 ? -0.147 12.409 1.220 1.00 95.94 129 THR A CA 1
ATOM 1030 C C . THR A 1 129 ? -0.444 10.985 1.706 1.00 95.94 129 THR A C 1
ATOM 1032 O O . THR A 1 129 ? -1.532 10.746 2.228 1.00 95.94 129 THR A O 1
ATOM 1035 N N . PRO A 1 130 ? 0.513 10.038 1.624 1.00 96.31 130 PRO A N 1
ATOM 1036 C CA . PRO A 1 130 ? 0.336 8.659 2.106 1.00 96.31 130 PRO A CA 1
ATOM 1037 C C . PRO A 1 130 ? -0.201 8.516 3.538 1.00 96.31 130 PRO A C 1
ATOM 1039 O O . PRO A 1 130 ? -0.862 7.530 3.858 1.00 96.31 130 PRO A O 1
ATOM 1042 N N . HIS A 1 131 ? 0.054 9.499 4.409 1.00 94.00 131 HIS A N 1
ATOM 1043 C CA . HIS A 1 131 ? -0.428 9.486 5.791 1.00 94.00 131 HIS A CA 1
ATOM 1044 C C . HIS A 1 131 ? -1.956 9.427 5.899 1.00 94.00 131 HIS A C 1
ATOM 1046 O O . HIS A 1 131 ? -2.448 8.856 6.872 1.00 94.00 131 HIS A O 1
ATOM 1052 N N . ILE A 1 132 ? -2.689 9.932 4.897 1.00 95.19 132 ILE A N 1
ATOM 1053 C CA . ILE A 1 132 ? -4.157 9.917 4.898 1.00 95.19 132 ILE A CA 1
ATOM 1054 C C . ILE A 1 132 ? -4.718 8.503 5.014 1.00 95.19 132 ILE A C 1
ATOM 1056 O O . ILE A 1 132 ? -5.734 8.302 5.663 1.00 95.19 132 ILE A O 1
ATOM 1060 N N . VAL A 1 133 ? -4.048 7.503 4.435 1.00 96.00 133 VAL A N 1
ATOM 1061 C CA . VAL A 1 133 ? -4.561 6.130 4.431 1.00 96.00 133 VAL A CA 1
ATOM 1062 C C . VAL A 1 133 ? -4.644 5.583 5.849 1.00 96.00 133 VAL A C 1
ATOM 1064 O O . VAL A 1 133 ? -5.618 4.938 6.215 1.00 96.00 133 VAL A O 1
ATOM 1067 N N . ARG A 1 134 ? -3.652 5.905 6.679 1.00 95.12 134 ARG A N 1
ATOM 1068 C CA . ARG A 1 134 ? -3.628 5.496 8.085 1.00 95.12 134 ARG A CA 1
ATOM 1069 C C . ARG A 1 134 ? -4.762 6.164 8.857 1.00 95.12 134 ARG A C 1
ATOM 1071 O O . ARG A 1 134 ? -5.442 5.484 9.612 1.00 95.12 134 ARG A O 1
ATOM 1078 N N . THR A 1 135 ? -5.006 7.453 8.622 1.00 94.19 135 THR A N 1
ATOM 1079 C CA . THR A 1 135 ? -6.165 8.168 9.180 1.00 94.19 135 THR A CA 1
ATOM 1080 C C . THR A 1 135 ? -7.481 7.514 8.763 1.00 94.19 135 THR A C 1
ATOM 1082 O O . THR A 1 135 ? -8.308 7.218 9.614 1.00 94.19 135 THR A O 1
ATOM 1085 N N . LEU A 1 136 ? -7.649 7.203 7.475 1.00 94.44 136 LEU A N 1
ATOM 1086 C CA . LEU A 1 136 ? -8.859 6.555 6.965 1.00 94.44 136 LEU A CA 1
ATOM 1087 C C . LEU A 1 136 ? -9.079 5.166 7.573 1.00 94.44 136 LEU A C 1
ATOM 1089 O O . LEU A 1 136 ? -10.216 4.812 7.861 1.00 94.44 136 LEU A O 1
ATOM 1093 N N . VAL A 1 137 ? -8.019 4.385 7.801 1.00 95.25 137 VAL A N 1
ATOM 1094 C CA . VAL A 1 137 ? -8.114 3.081 8.481 1.00 95.25 137 VAL A CA 1
ATOM 1095 C C . VAL A 1 137 ? -8.585 3.244 9.927 1.00 95.25 137 VAL A C 1
ATOM 1097 O O . VAL A 1 137 ? -9.453 2.491 10.368 1.00 95.25 137 VAL A O 1
ATOM 1100 N N . HIS A 1 138 ? -8.053 4.232 10.653 1.00 94.38 138 HIS A N 1
ATOM 1101 C CA . HIS A 1 138 ? -8.497 4.550 12.016 1.00 94.38 138 HIS A CA 1
ATOM 1102 C C . HIS A 1 138 ? -9.966 4.980 12.044 1.00 94.38 138 HIS A C 1
ATOM 1104 O O . HIS A 1 138 ? -10.759 4.386 12.773 1.00 94.38 138 HIS A O 1
ATOM 1110 N N . ASP A 1 139 ? -10.357 5.923 11.188 1.00 91.81 139 ASP A N 1
ATOM 1111 C CA . ASP A 1 139 ? -11.739 6.401 11.096 1.00 91.81 139 ASP A CA 1
ATOM 1112 C C . ASP A 1 139 ? -12.714 5.281 10.674 1.00 91.81 139 ASP A C 1
ATOM 1114 O O . ASP A 1 139 ? -13.787 5.131 11.259 1.00 91.81 139 ASP A O 1
ATOM 1118 N N . ALA A 1 140 ? -12.342 4.441 9.701 1.00 91.00 140 ALA A N 1
ATOM 1119 C CA . ALA A 1 140 ? -13.196 3.359 9.202 1.00 91.00 140 ALA A CA 1
ATOM 1120 C C . ALA A 1 140 ? -13.423 2.245 10.235 1.00 91.00 140 ALA A C 1
ATOM 1122 O O . ALA A 1 140 ? -14.493 1.625 10.255 1.00 91.00 140 ALA A O 1
ATOM 1123 N N . LEU A 1 141 ? -12.427 1.974 11.082 1.00 93.88 141 LEU A N 1
ATOM 1124 C CA . LEU A 1 141 ? -12.520 0.963 12.132 1.00 93.88 141 LEU A CA 1
ATOM 1125 C C . LEU A 1 141 ? -13.092 1.517 13.441 1.00 93.88 141 LEU A C 1
ATOM 1127 O O . LEU A 1 141 ? -13.555 0.733 14.266 1.00 93.88 141 LEU A O 1
ATOM 1131 N N . ALA A 1 142 ? -13.161 2.839 13.614 1.00 91.38 142 ALA A N 1
ATOM 1132 C CA . ALA A 1 142 ? -13.706 3.477 14.813 1.00 91.38 142 ALA A CA 1
ATOM 1133 C C . ALA A 1 142 ? -15.141 3.042 15.156 1.00 91.38 142 ALA A C 1
ATOM 1135 O O . ALA A 1 142 ? -15.498 2.961 16.331 1.00 91.38 142 ALA A O 1
ATOM 1136 N N . LYS A 1 143 ? -15.949 2.686 14.148 1.00 89.38 143 LYS A N 1
ATOM 1137 C CA . LYS A 1 143 ? -17.314 2.157 14.330 1.00 89.38 143 LYS A CA 1
ATOM 1138 C C . LYS A 1 143 ? -17.383 0.859 15.144 1.00 89.38 143 LYS A C 1
ATOM 1140 O O . LYS A 1 143 ? -18.454 0.498 15.616 1.00 89.38 143 LYS A O 1
ATOM 1145 N N . TYR A 1 144 ? -16.255 0.168 15.319 1.00 89.25 144 TYR A N 1
ATOM 1146 C CA . TYR A 1 144 ? -16.129 -1.026 16.158 1.00 89.25 144 TYR A CA 1
ATOM 1147 C C . TYR A 1 144 ? -15.571 -0.713 17.561 1.00 89.25 144 TYR A C 1
ATOM 1149 O O . TYR A 1 144 ? -15.074 -1.605 18.251 1.00 89.25 144 TYR A O 1
ATOM 1157 N N . GLY A 1 145 ? -15.606 0.554 17.986 1.00 88.19 145 GLY A N 1
ATOM 1158 C CA . GLY A 1 145 ? -15.193 0.983 19.321 1.00 88.19 145 GLY A CA 1
ATOM 1159 C C . GLY A 1 145 ? -13.720 0.689 19.625 1.00 88.19 145 GLY A C 1
ATOM 1160 O O . GLY A 1 145 ? -12.849 0.819 18.762 1.00 88.19 145 GLY A O 1
ATOM 1161 N N . ALA A 1 146 ? -13.435 0.283 20.866 1.00 88.62 146 ALA A N 1
ATOM 1162 C CA . ALA A 1 146 ? -12.073 0.009 21.334 1.00 88.62 146 ALA A CA 1
ATOM 1163 C C . ALA A 1 146 ? -11.384 -1.126 20.554 1.00 88.62 146 ALA A C 1
ATOM 1165 O O . ALA A 1 146 ? -10.188 -1.043 20.270 1.00 88.62 146 ALA A O 1
ATOM 1166 N N . TYR A 1 147 ? -12.140 -2.156 20.157 1.00 92.06 147 TYR A N 1
ATOM 1167 C CA . TYR A 1 147 ? -11.619 -3.254 19.341 1.00 92.06 147 TYR A CA 1
ATOM 1168 C C . TYR A 1 147 ? -11.170 -2.760 17.961 1.00 92.06 147 TYR A C 1
ATOM 1170 O O . TYR A 1 147 ? -10.064 -3.060 17.515 1.00 92.06 147 TYR A O 1
ATOM 1178 N N . GLY A 1 148 ? -11.985 -1.923 17.316 1.00 92.94 148 GLY A N 1
ATOM 1179 C CA . GLY A 1 148 ? -11.637 -1.292 16.045 1.00 92.94 148 GLY A CA 1
ATOM 1180 C C . GLY A 1 148 ? -10.382 -0.426 16.120 1.00 92.94 148 GLY A C 1
ATOM 1181 O O . GLY A 1 148 ? -9.499 -0.552 15.272 1.00 92.94 148 GLY A O 1
ATOM 1182 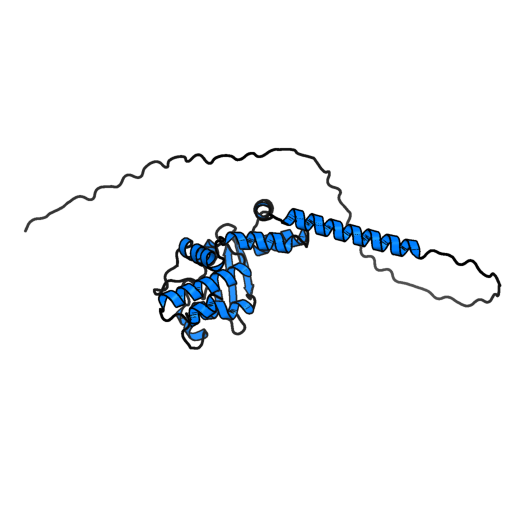N N . ALA A 1 149 ? -10.256 0.390 17.168 1.00 91.69 149 ALA A N 1
ATOM 1183 C CA . ALA A 1 149 ? -9.059 1.197 17.408 1.00 91.69 149 ALA A CA 1
ATOM 1184 C C . ALA A 1 149 ? -7.803 0.322 17.597 1.00 91.69 149 ALA A C 1
ATOM 1186 O O . ALA A 1 149 ? -6.735 0.616 17.052 1.00 91.69 149 ALA A O 1
ATOM 1187 N N . GLN A 1 150 ? -7.928 -0.801 18.315 1.00 93.06 150 GLN A N 1
ATOM 1188 C CA . GLN A 1 150 ? -6.842 -1.768 18.471 1.00 93.06 150 GLN A CA 1
ATOM 1189 C C . GLN A 1 150 ? -6.453 -2.409 17.131 1.00 93.06 150 GLN A C 1
ATOM 1191 O O . GLN A 1 150 ? -5.262 -2.483 16.824 1.00 93.06 150 GLN A O 1
ATOM 1196 N N . LEU A 1 151 ? -7.428 -2.827 16.318 1.00 94.81 151 LEU A N 1
ATOM 1197 C CA . LEU A 1 151 ? -7.174 -3.372 14.984 1.00 94.81 151 LEU A CA 1
ATOM 1198 C C . LEU A 1 151 ? -6.491 -2.348 14.076 1.00 94.81 151 LEU A C 1
ATOM 1200 O O . LEU A 1 151 ? -5.483 -2.672 13.453 1.00 94.81 151 LEU A O 1
ATOM 1204 N N . ALA A 1 152 ? -6.976 -1.106 14.040 1.00 94.81 152 ALA A N 1
ATOM 1205 C CA . ALA A 1 152 ? -6.376 -0.035 13.247 1.00 94.81 152 ALA A CA 1
ATOM 1206 C C . ALA A 1 152 ? -4.915 0.207 13.641 1.00 94.81 152 ALA A C 1
ATOM 1208 O O . ALA A 1 152 ? -4.036 0.307 12.781 1.00 94.81 152 ALA A O 1
ATOM 1209 N N . ARG A 1 153 ? -4.639 0.228 14.950 1.00 94.50 153 ARG A N 1
ATOM 1210 C CA . ARG A 1 153 ? -3.291 0.357 15.507 1.00 94.50 153 ARG A CA 1
ATOM 1211 C C . ARG A 1 153 ? -2.370 -0.777 15.044 1.00 94.50 153 ARG A C 1
ATOM 1213 O O . ARG A 1 153 ? -1.257 -0.503 14.590 1.00 94.50 153 ARG A O 1
ATOM 1220 N N . ILE A 1 154 ? -2.835 -2.025 15.134 1.00 93.06 154 ILE A N 1
ATOM 1221 C CA . ILE A 1 154 ? -2.088 -3.223 14.718 1.00 93.06 154 ILE A CA 1
ATOM 1222 C C . ILE A 1 154 ? -1.836 -3.200 13.204 1.00 93.06 154 ILE A C 1
ATOM 1224 O O . ILE A 1 154 ? -0.690 -3.313 12.776 1.00 93.06 154 ILE A O 1
ATOM 1228 N N . LEU A 1 155 ? -2.871 -2.956 12.394 1.00 93.38 155 LEU A N 1
ATOM 1229 C CA . LEU A 1 155 ? -2.767 -2.864 10.932 1.00 93.38 155 LEU A CA 1
ATOM 1230 C C . LEU A 1 155 ? -1.803 -1.762 10.483 1.00 93.38 155 LEU A C 1
ATOM 1232 O O . LEU A 1 155 ? -1.092 -1.917 9.495 1.00 93.38 155 LEU A O 1
ATOM 1236 N N . CYS A 1 156 ? -1.742 -0.659 11.225 1.00 94.44 156 CYS A N 1
ATOM 1237 C CA . CYS A 1 156 ? -0.826 0.447 10.974 1.00 94.44 156 CYS A CA 1
ATOM 1238 C C . CYS A 1 156 ? 0.580 0.241 11.579 1.00 94.44 156 CYS A C 1
ATOM 1240 O O . CYS A 1 156 ? 1.399 1.171 11.527 1.00 94.44 156 CYS A O 1
ATOM 1242 N N . GLY A 1 157 ? 0.865 -0.909 12.198 1.00 91.44 157 GLY A N 1
ATOM 1243 C CA . GLY A 1 157 ? 2.154 -1.225 12.820 1.00 91.44 157 GLY A CA 1
ATOM 1244 C C . GLY A 1 157 ? 2.557 -0.269 13.948 1.00 91.44 157 GLY A C 1
ATOM 1245 O O . GLY A 1 157 ? 3.733 0.079 14.107 1.00 91.44 157 GLY A O 1
ATOM 1246 N N . GLN A 1 158 ? 1.577 0.246 14.694 1.00 91.62 158 GLN A N 1
ATOM 1247 C CA . GLN A 1 158 ? 1.783 1.159 15.820 1.00 91.62 158 GLN A CA 1
ATOM 1248 C C . GLN A 1 158 ? 1.895 0.377 17.129 1.00 91.62 158 GLN A C 1
ATOM 1250 O O . GLN A 1 158 ? 1.015 -0.398 17.494 1.00 91.62 158 GLN A O 1
ATOM 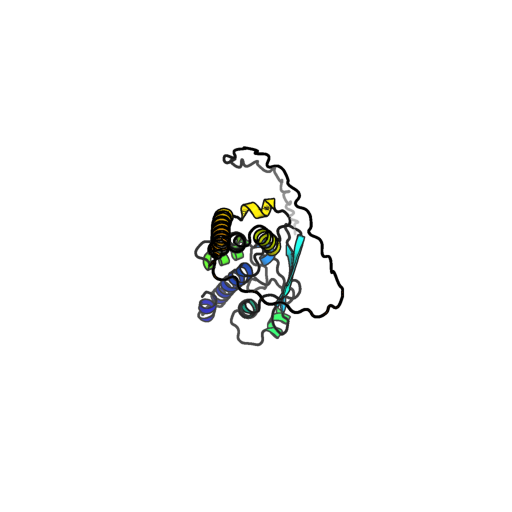1255 N N . THR A 1 159 ? 2.957 0.618 17.889 1.00 87.75 159 THR A N 1
ATOM 1256 C CA . THR A 1 159 ? 3.190 -0.062 19.171 1.00 87.75 159 THR A CA 1
ATOM 1257 C C . THR A 1 159 ? 2.528 0.650 20.352 1.00 87.75 159 THR A C 1
ATOM 1259 O O . THR A 1 159 ? 2.099 -0.027 21.280 1.00 87.75 159 THR A O 1
ATOM 1262 N N . SER A 1 160 ? 2.355 1.976 20.287 1.00 86.94 160 SER A N 1
ATOM 1263 C CA . SER A 1 160 ? 1.747 2.800 21.347 1.00 86.94 160 SER A CA 1
ATOM 1264 C C . SER A 1 160 ? 0.322 3.271 20.978 1.00 86.94 160 SER A C 1
ATOM 1266 O O . SER A 1 160 ? 0.117 3.745 19.850 1.00 86.94 160 SER A O 1
ATOM 1268 N N . PRO A 1 161 ? -0.659 3.171 21.900 1.00 85.25 161 PRO A N 1
ATOM 1269 C CA . PRO A 1 161 ? -1.996 3.756 21.744 1.00 85.25 161 PRO A CA 1
ATOM 1270 C C . PRO A 1 161 ? -1.988 5.283 21.583 1.00 85.25 161 PRO A C 1
ATOM 1272 O O . PRO A 1 161 ? -2.747 5.830 20.786 1.00 85.25 161 PRO A O 1
ATOM 1275 N N . GLU A 1 162 ? -1.088 5.984 22.268 1.00 85.69 162 GLU A N 1
ATOM 1276 C CA . GLU A 1 162 ? -0.970 7.447 22.224 1.00 85.69 162 GLU A CA 1
ATOM 1277 C C . GLU A 1 162 ? -0.619 7.919 20.807 1.00 85.69 162 GLU A C 1
ATOM 1279 O O . GLU A 1 162 ? -1.183 8.885 20.294 1.00 85.69 162 GLU A O 1
ATOM 1284 N N . THR A 1 163 ? 0.261 7.179 20.123 1.00 82.44 163 THR A N 1
ATOM 1285 C CA . THR A 1 163 ? 0.605 7.448 18.719 1.00 82.44 163 THR A CA 1
ATOM 1286 C C . THR A 1 163 ? -0.589 7.223 17.787 1.00 82.44 163 THR A C 1
ATOM 1288 O O . THR A 1 163 ? -0.729 7.934 16.788 1.00 82.44 163 THR A O 1
ATOM 1291 N N . ALA A 1 164 ? -1.440 6.236 18.085 1.00 81.75 164 ALA A N 1
ATOM 1292 C CA . ALA A 1 164 ? -2.625 5.922 17.290 1.00 81.75 164 ALA A CA 1
ATOM 1293 C C . ALA A 1 164 ? -3.679 7.031 17.375 1.00 81.75 164 ALA A C 1
ATOM 1295 O O . ALA A 1 164 ? -4.228 7.409 16.346 1.00 81.75 164 ALA A O 1
ATOM 1296 N N . LYS A 1 165 ? -3.859 7.635 18.557 1.00 82.94 165 LYS A N 1
ATOM 1297 C CA . LYS A 1 165 ? -4.838 8.707 18.790 1.00 82.94 165 LYS A CA 1
ATOM 1298 C C . LYS A 1 165 ? -4.681 9.902 17.840 1.00 82.94 165 LYS A C 1
ATOM 1300 O O . LYS A 1 165 ? -5.668 10.491 17.427 1.00 82.94 165 LYS A O 1
ATOM 1305 N N . SER A 1 166 ? -3.455 10.224 17.412 1.00 84.69 166 SER A N 1
ATOM 1306 C CA . SER A 1 166 ? -3.213 11.300 16.429 1.00 84.69 166 SER A CA 1
ATOM 1307 C C . SER A 1 166 ? -3.839 11.063 15.040 1.00 84.69 166 SER A C 1
ATOM 1309 O O . SER A 1 166 ? -3.929 11.998 14.248 1.00 84.69 166 SER A O 1
ATOM 1311 N N . TYR A 1 167 ? -4.261 9.830 14.738 1.00 80.25 167 TYR A N 1
ATOM 1312 C CA . TYR A 1 167 ? -4.881 9.437 13.468 1.00 80.25 167 TYR A CA 1
ATOM 1313 C C . TYR A 1 167 ? -6.411 9.338 13.542 1.00 80.25 167 TYR A C 1
ATOM 1315 O O . TYR A 1 167 ? -7.043 9.080 12.522 1.00 80.25 167 TYR A O 1
ATOM 1323 N N . GLU A 1 168 ? -6.999 9.554 14.716 1.00 83.75 168 GLU A N 1
ATOM 1324 C CA . GLU A 1 168 ? -8.437 9.497 14.968 1.00 83.75 168 GLU A CA 1
ATOM 1325 C C . GLU A 1 168 ? -9.078 10.876 14.754 1.00 83.75 168 GLU A C 1
ATOM 1327 O O . GLU A 1 168 ? -9.385 11.582 15.710 1.00 83.75 168 GLU A O 1
ATOM 1332 N N . ILE A 1 169 ? -9.258 11.292 13.497 1.00 81.69 169 ILE A N 1
ATOM 1333 C CA . ILE A 1 169 ? -9.821 12.622 13.200 1.00 81.69 169 ILE A CA 1
ATOM 1334 C C . ILE A 1 169 ? -11.340 12.618 13.377 1.00 81.69 169 ILE A C 1
ATOM 1336 O O . ILE A 1 169 ? -11.892 13.506 14.021 1.00 81.69 169 ILE A O 1
ATOM 1340 N N . ASN A 1 170 ? -12.022 11.617 12.817 1.00 80.38 170 ASN A N 1
ATOM 1341 C CA . ASN A 1 170 ? -13.481 11.500 12.886 1.00 80.38 170 ASN A CA 1
ATOM 1342 C C . ASN A 1 170 ? -13.941 10.365 13.804 1.00 80.38 170 ASN A C 1
ATOM 1344 O O . ASN A 1 170 ? -15.144 10.184 14.002 1.00 80.38 170 ASN A O 1
ATOM 1348 N N . ALA A 1 171 ? -13.003 9.598 14.358 1.00 74.31 171 ALA A N 1
ATOM 1349 C CA . ALA A 1 171 ? -13.300 8.414 15.148 1.00 74.31 171 ALA A CA 1
ATOM 1350 C C . ALA A 1 171 ? -14.213 8.708 16.349 1.00 74.31 171 ALA A C 1
ATOM 1352 O O . ALA A 1 171 ? -15.121 7.927 16.616 1.00 74.31 171 ALA A O 1
ATOM 1353 N N . ASP A 1 172 ? -14.024 9.839 17.038 1.00 79.25 172 ASP A N 1
ATOM 1354 C CA . ASP A 1 172 ? -14.879 10.233 18.165 1.00 79.25 172 ASP A CA 1
ATOM 1355 C C . ASP A 1 172 ? -16.333 10.431 17.736 1.00 79.25 172 ASP A C 1
ATOM 1357 O O . ASP A 1 172 ? -17.233 9.861 18.351 1.00 79.25 172 ASP A O 1
ATOM 1361 N N . ARG A 1 173 ? -16.565 11.156 16.635 1.00 81.94 173 ARG A N 1
ATOM 1362 C CA . ARG A 1 173 ? -17.912 11.354 16.082 1.00 81.94 173 ARG A CA 1
ATOM 1363 C C . ARG A 1 173 ? -18.569 10.014 15.745 1.00 81.94 173 ARG A C 1
ATOM 1365 O O . ARG A 1 173 ? -19.692 9.759 16.164 1.00 81.94 173 ARG A O 1
ATOM 1372 N N . VAL A 1 174 ? -17.843 9.138 15.051 1.00 80.88 174 VAL A N 1
ATOM 1373 C CA . VAL A 1 174 ? -18.337 7.807 14.661 1.00 80.88 174 VAL A CA 1
ATOM 1374 C C . VAL A 1 174 ? -18.653 6.941 15.887 1.00 80.88 174 VAL A C 1
ATOM 1376 O O . VAL A 1 174 ? -19.662 6.236 15.913 1.00 80.88 174 VAL A O 1
ATOM 1379 N N . ARG A 1 175 ? -17.815 6.997 16.930 1.00 79.44 175 ARG A N 1
ATOM 1380 C CA . ARG A 1 175 ? -18.048 6.280 18.191 1.00 79.44 175 ARG A CA 1
ATOM 1381 C C . ARG A 1 175 ? -19.295 6.788 18.914 1.00 79.44 175 ARG A C 1
ATOM 1383 O O . ARG A 1 175 ? -20.060 5.968 19.419 1.00 79.44 175 ARG A O 1
ATOM 1390 N N . VAL A 1 176 ? -19.519 8.104 18.938 1.00 82.06 176 VAL A N 1
ATOM 1391 C CA . VAL A 1 176 ? -20.722 8.712 19.530 1.00 82.06 176 VAL A CA 1
ATOM 1392 C C . VAL A 1 176 ? -21.980 8.271 18.785 1.00 82.06 176 VAL A C 1
ATOM 1394 O O . VAL A 1 176 ? -22.918 7.799 19.425 1.00 82.06 176 VAL A O 1
ATOM 1397 N N . GLU A 1 177 ? -21.982 8.342 17.452 1.00 84.56 177 GLU A N 1
ATOM 1398 C CA . GLU A 1 177 ? -23.110 7.901 16.615 1.00 84.56 177 GLU A CA 1
ATOM 1399 C C . GLU A 1 177 ? -23.455 6.427 16.873 1.00 84.56 177 GLU A C 1
ATOM 1401 O O . GLU A 1 177 ? -24.615 6.085 17.107 1.00 84.56 177 GLU A O 1
ATOM 1406 N N . LYS A 1 178 ? -22.443 5.550 16.941 1.00 81.25 178 LYS A N 1
ATOM 1407 C CA . LYS A 1 178 ? -22.663 4.129 17.248 1.00 81.25 178 LYS A CA 1
ATOM 1408 C C . LYS A 1 178 ? -23.172 3.904 18.674 1.00 81.25 178 LYS A C 1
ATOM 1410 O O . LYS A 1 178 ? -23.998 3.016 18.904 1.00 81.25 178 LYS A O 1
ATOM 1415 N N . GLY A 1 179 ? -22.695 4.700 19.630 1.00 82.88 179 GLY A N 1
ATOM 1416 C CA . GLY A 1 179 ? -23.188 4.691 21.005 1.00 82.88 179 GLY A CA 1
ATOM 1417 C C . GLY A 1 179 ? -24.675 5.043 21.076 1.00 82.88 179 GLY A C 1
ATOM 1418 O O . GLY A 1 179 ? -25.443 4.318 21.705 1.00 82.88 179 GLY A O 1
ATOM 1419 N N . GLN A 1 180 ? -25.095 6.096 20.371 1.00 89.12 180 GLN A N 1
ATOM 1420 C CA . GLN A 1 180 ? -26.499 6.508 20.290 1.00 89.12 180 GLN A CA 1
ATOM 1421 C C . GLN A 1 180 ? -27.381 5.443 19.624 1.00 89.12 180 GLN A C 1
ATOM 1423 O O . GLN A 1 180 ? -28.447 5.122 20.148 1.00 89.12 180 GLN A O 1
ATOM 1428 N N . GLU A 1 181 ? -26.920 4.837 18.526 1.00 89.94 181 GLU A N 1
ATOM 1429 C CA . GLU A 1 181 ? -27.624 3.731 17.863 1.00 89.94 181 GLU A CA 1
ATOM 1430 C C . GLU A 1 181 ? -27.824 2.540 18.817 1.00 89.94 181 GLU A C 1
ATOM 1432 O O . GLU A 1 181 ? -28.921 1.992 18.925 1.00 89.94 181 GLU A O 1
ATOM 1437 N N . THR A 1 182 ? -26.780 2.172 19.565 1.00 87.12 182 THR A N 1
ATOM 1438 C CA . THR A 1 182 ? -26.827 1.061 20.528 1.00 87.12 182 THR A CA 1
ATOM 1439 C C . THR A 1 182 ? -27.806 1.350 21.669 1.00 87.12 182 THR A C 1
ATOM 1441 O O . THR A 1 182 ? -28.606 0.487 22.028 1.00 87.12 182 THR A O 1
ATOM 1444 N N . LEU A 1 183 ? -27.796 2.572 22.215 1.00 90.25 183 LEU A N 1
ATOM 1445 C CA . LEU A 1 183 ? -28.751 2.992 23.246 1.00 90.25 183 LEU A CA 1
ATOM 1446 C C . LEU A 1 183 ? -30.199 2.947 22.734 1.00 90.25 183 LEU A C 1
ATOM 1448 O O . LEU A 1 183 ? -31.077 2.457 23.441 1.00 90.25 183 LEU A O 1
ATOM 1452 N N . SER A 1 184 ? -30.441 3.382 21.494 1.00 91.81 184 SER A N 1
ATOM 1453 C CA . SER A 1 184 ? -31.764 3.323 20.859 1.00 91.81 184 SER A CA 1
ATOM 1454 C C . SER A 1 184 ? -32.267 1.881 20.689 1.00 91.81 184 SER A C 1
ATOM 1456 O O . SER A 1 184 ? -33.429 1.581 20.986 1.00 91.81 184 SER A O 1
ATOM 1458 N N . GLN A 1 185 ? -31.387 0.953 20.298 1.00 90.25 185 GLN A N 1
ATOM 1459 C CA . GLN A 1 185 ? -31.712 -0.475 20.208 1.00 90.25 185 GLN A CA 1
ATOM 1460 C C . GLN A 1 185 ? -32.037 -1.079 21.580 1.00 90.25 185 GLN A C 1
ATOM 1462 O O . GLN A 1 185 ? -33.007 -1.826 21.708 1.00 90.25 185 GLN A O 1
ATOM 1467 N N . ILE A 1 186 ? -31.266 -0.738 22.620 1.00 90.56 186 ILE A N 1
ATOM 1468 C CA . ILE A 1 186 ? -31.540 -1.178 23.997 1.00 90.56 186 ILE A CA 1
ATOM 1469 C C . ILE A 1 186 ? -32.909 -0.666 24.453 1.00 90.56 186 ILE A C 1
ATOM 1471 O O . ILE A 1 186 ? -33.713 -1.456 24.947 1.00 90.56 186 ILE A O 1
ATOM 1475 N N . GLN A 1 187 ? -33.201 0.621 24.248 1.00 89.94 187 GLN A N 1
ATOM 1476 C CA . GLN A 1 187 ? -34.485 1.216 24.618 1.00 89.94 187 GLN A CA 1
ATOM 1477 C C . GLN A 1 187 ? -35.653 0.514 23.917 1.00 89.94 187 GLN A C 1
ATOM 1479 O O . GLN A 1 187 ? -36.626 0.146 24.573 1.00 89.94 187 GLN A O 1
ATOM 1484 N N . THR A 1 188 ? -35.530 0.263 22.612 1.00 89.38 188 THR A N 1
ATOM 1485 C CA . THR A 1 188 ? -36.542 -0.469 21.836 1.00 89.38 188 THR A CA 1
ATOM 1486 C C . THR A 1 188 ? -36.755 -1.869 22.408 1.00 89.38 188 THR A C 1
ATOM 1488 O O . THR A 1 188 ? -37.880 -2.240 22.717 1.00 89.38 188 THR A O 1
ATOM 1491 N N . ASN A 1 189 ? -35.683 -2.629 22.645 1.00 86.19 189 ASN A N 1
ATOM 1492 C CA . ASN A 1 189 ? -35.772 -3.993 23.173 1.00 86.19 189 ASN A CA 1
ATOM 1493 C C . ASN A 1 189 ? -36.395 -4.065 24.575 1.00 86.19 189 ASN A C 1
ATOM 1495 O O . ASN A 1 189 ? -37.127 -5.010 24.873 1.00 86.19 189 ASN A O 1
ATOM 1499 N N . VAL A 1 190 ? -36.107 -3.087 25.440 1.00 87.25 190 VAL A N 1
ATOM 1500 C CA . VAL A 1 190 ? -36.710 -2.999 26.776 1.00 87.25 190 VAL A CA 1
ATOM 1501 C C . VAL A 1 190 ? -38.202 -2.688 26.667 1.00 87.25 190 VAL A C 1
ATOM 1503 O O . VAL A 1 190 ? -39.005 -3.400 27.261 1.00 87.25 190 VAL A O 1
ATOM 1506 N N . LEU A 1 191 ? -38.593 -1.691 25.868 1.00 81.00 191 LEU A N 1
ATOM 1507 C CA . LEU A 1 191 ? -40.002 -1.322 25.686 1.00 81.00 191 LEU A CA 1
ATOM 1508 C C . LEU A 1 191 ? -40.826 -2.456 25.058 1.00 81.00 191 LEU A C 1
ATOM 1510 O O . LEU A 1 191 ? -41.928 -2.737 25.526 1.00 81.00 191 LEU A O 1
ATOM 1514 N N . SER A 1 192 ? -40.272 -3.168 24.073 1.00 76.00 192 SER A N 1
ATOM 1515 C CA . SER A 1 192 ? -40.912 -4.336 23.452 1.00 76.00 192 SER A CA 1
ATOM 1516 C C . SER A 1 192 ? -41.151 -5.483 24.436 1.00 76.00 192 SER A C 1
ATOM 1518 O O . SER A 1 192 ? -42.125 -6.216 24.300 1.00 76.00 192 SER A O 1
ATOM 1520 N N . ARG A 1 193 ? -40.279 -5.654 25.439 1.00 71.69 193 ARG A N 1
ATOM 1521 C CA . ARG A 1 193 ? -40.464 -6.656 26.503 1.00 71.69 193 ARG A CA 1
ATOM 1522 C C . ARG A 1 193 ? -41.507 -6.225 27.532 1.00 71.69 193 ARG A C 1
ATOM 1524 O O . ARG A 1 193 ? -42.236 -7.072 28.036 1.00 71.69 193 ARG A O 1
ATOM 1531 N N . SER A 1 194 ? -41.598 -4.930 27.817 1.00 64.94 194 SER A N 1
ATOM 1532 C CA . SER A 1 194 ? -42.557 -4.374 28.779 1.00 64.94 194 SER A CA 1
ATOM 1533 C C . SER A 1 194 ? -43.989 -4.288 28.232 1.00 64.94 194 SER A C 1
ATOM 1535 O O . SER A 1 194 ? -44.933 -4.295 29.013 1.00 64.94 194 SER A O 1
ATOM 1537 N N . GLY A 1 195 ? -44.168 -4.238 26.907 1.00 59.34 195 GLY A N 1
ATOM 1538 C CA . GLY A 1 195 ? -45.483 -4.183 26.252 1.00 59.34 195 GLY A CA 1
ATOM 1539 C C . GLY A 1 195 ? -46.220 -5.524 26.116 1.00 59.34 195 GLY A C 1
ATOM 1540 O O . GLY A 1 195 ? -47.345 -5.537 25.631 1.00 59.34 195 GLY A O 1
ATOM 1541 N N . GLY A 1 196 ? -45.609 -6.645 26.523 1.00 54.88 196 GLY A N 1
ATOM 1542 C CA . GLY A 1 196 ? -46.192 -7.994 26.428 1.00 54.88 196 GLY A CA 1
ATOM 1543 C C . GLY A 1 196 ? -46.919 -8.492 27.684 1.00 54.88 196 GLY A C 1
ATOM 1544 O O . GLY A 1 196 ? -47.381 -9.628 27.697 1.00 54.88 196 GLY A O 1
ATOM 1545 N N . ALA A 1 197 ? -47.016 -7.679 28.738 1.00 51.12 197 ALA A N 1
ATOM 1546 C CA . ALA A 1 197 ? -47.727 -8.022 29.971 1.00 51.12 197 ALA A CA 1
ATOM 1547 C C . ALA A 1 197 ? -49.107 -7.342 30.032 1.00 51.12 197 ALA A C 1
ATOM 1549 O O . ALA A 1 197 ? -49.400 -6.591 30.957 1.00 51.12 197 ALA A O 1
ATOM 1550 N N . THR A 1 198 ? -49.963 -7.588 29.039 1.00 52.28 198 THR A N 1
ATOM 1551 C CA . THR A 1 198 ? -51.416 -7.481 29.226 1.00 52.28 198 THR A CA 1
ATOM 1552 C C . THR A 1 198 ? -51.951 -8.870 29.518 1.00 52.28 198 THR A C 1
ATOM 1554 O O . THR A 1 198 ? -52.152 -9.688 28.626 1.00 52.28 198 THR A O 1
ATOM 1557 N N . ASP A 1 199 ? -52.127 -9.115 30.809 1.00 55.81 199 ASP A N 1
ATOM 1558 C CA . ASP A 1 199 ? -52.838 -10.239 31.399 1.00 55.81 199 ASP A CA 1
ATOM 1559 C C . ASP A 1 199 ? -54.319 -10.188 30.967 1.00 55.81 199 ASP A C 1
ATOM 1561 O O . ASP A 1 199 ? -55.015 -9.233 31.329 1.00 55.81 199 ASP A O 1
ATOM 1565 N N . PRO A 1 200 ? -54.849 -11.149 30.186 1.00 48.69 200 PRO A N 1
ATOM 1566 C CA . PRO A 1 200 ? -56.279 -11.325 30.069 1.00 48.69 200 PRO A CA 1
ATOM 1567 C C . PRO A 1 200 ? -56.706 -12.311 31.153 1.00 48.69 200 PRO A C 1
ATOM 1569 O O . PRO A 1 200 ? -56.704 -13.530 30.972 1.00 48.69 200 PRO A O 1
ATOM 1572 N N . SER A 1 201 ? -57.129 -11.758 32.285 1.00 53.34 201 SER A N 1
ATOM 1573 C CA . SER A 1 201 ? -57.935 -12.469 33.264 1.00 53.34 201 SER A CA 1
ATOM 1574 C C . SER A 1 201 ? -59.166 -13.076 32.580 1.00 53.34 201 SER A C 1
ATOM 1576 O O . SER A 1 201 ? -60.090 -12.348 32.227 1.00 53.34 201 SER A O 1
ATOM 1578 N N . THR A 1 202 ? -59.232 -14.399 32.414 1.00 48.91 202 THR A N 1
ATOM 1579 C CA . THR A 1 202 ? -60.527 -15.099 32.360 1.00 48.91 202 THR A CA 1
ATOM 1580 C C . THR A 1 202 ? -60.399 -16.572 32.749 1.00 48.91 202 THR A C 1
ATOM 1582 O O . THR A 1 202 ? -59.676 -17.327 32.112 1.00 48.91 202 THR A O 1
ATOM 1585 N N . GLY A 1 203 ? -61.181 -16.985 33.753 1.00 41.34 203 GLY A N 1
ATOM 1586 C CA . GLY A 1 203 ? -61.737 -18.340 33.819 1.00 41.34 203 GLY A CA 1
ATOM 1587 C C . GLY A 1 203 ? -61.040 -19.354 34.726 1.00 41.34 203 GLY A C 1
ATOM 1588 O O . GLY A 1 203 ? -60.312 -20.222 34.262 1.00 41.34 203 GLY A O 1
ATOM 1589 N N . ARG A 1 204 ? -61.384 -19.332 36.021 1.00 46.78 204 ARG A N 1
ATOM 1590 C CA . ARG A 1 204 ? -61.388 -20.538 36.867 1.00 46.78 204 ARG A CA 1
ATOM 1591 C C . ARG A 1 204 ? -62.333 -21.584 36.261 1.00 46.78 204 ARG A C 1
ATOM 1593 O O . ARG A 1 204 ? -63.499 -21.264 36.069 1.00 46.78 204 ARG A O 1
ATOM 1600 N N . SER A 1 205 ? -61.861 -22.819 36.110 1.00 44.81 205 SER A N 1
ATOM 1601 C CA . SER A 1 205 ? -62.593 -24.034 36.499 1.00 44.81 205 SER A CA 1
ATOM 1602 C C . SER A 1 205 ? -61.611 -25.188 36.684 1.00 44.81 205 SER A C 1
ATOM 1604 O O . SER A 1 205 ? -60.644 -25.331 35.942 1.00 44.81 205 SER A O 1
ATOM 1606 N N . ALA A 1 206 ? -61.832 -25.931 37.761 1.00 48.12 206 ALA A N 1
ATOM 1607 C CA . ALA A 1 206 ? -60.980 -26.980 38.292 1.00 48.12 206 ALA A CA 1
ATOM 1608 C C . ALA A 1 206 ? -61.147 -28.310 37.546 1.00 48.12 206 ALA A C 1
ATOM 1610 O O . ALA A 1 206 ? -62.259 -28.622 37.143 1.00 48.12 206 ALA A O 1
ATOM 1611 N N . GLU A 1 207 ? -60.089 -29.126 37.498 1.00 43.03 207 GLU A N 1
ATOM 1612 C CA . GLU A 1 207 ? -60.184 -30.564 37.790 1.00 43.03 207 GLU A CA 1
ATOM 1613 C C . GLU A 1 207 ? -58.804 -31.193 38.046 1.00 43.03 207 GLU A C 1
ATOM 1615 O O . GLU A 1 207 ? -57.777 -30.757 37.527 1.00 43.03 207 GLU A O 1
ATOM 1620 N N . ALA A 1 208 ? -58.798 -32.178 38.944 1.00 47.22 208 ALA A N 1
ATOM 1621 C CA . ALA A 1 208 ? -57.638 -32.782 39.585 1.00 47.22 208 ALA A CA 1
ATOM 1622 C C . ALA A 1 208 ? -57.216 -34.105 38.921 1.00 47.22 208 ALA A C 1
ATOM 1624 O O . ALA A 1 208 ? -58.057 -34.858 38.443 1.00 47.22 208 ALA A O 1
ATOM 1625 N N . GLY A 1 209 ? -55.924 -34.451 38.998 1.00 39.12 209 GLY A N 1
ATOM 1626 C CA . GLY A 1 209 ? -55.441 -35.807 38.696 1.00 39.12 209 GLY A CA 1
ATOM 1627 C C . GLY A 1 209 ? -53.910 -35.916 38.585 1.00 39.12 209 GLY A C 1
ATOM 1628 O O . GLY A 1 209 ? -53.333 -35.201 37.769 1.00 39.12 209 GLY A O 1
ATOM 1629 N N . PRO A 1 210 ? -53.216 -36.768 39.374 1.00 66.62 210 PRO A N 1
ATOM 1630 C CA . PRO A 1 210 ? -51.758 -36.728 39.515 1.00 66.62 210 PRO A CA 1
ATOM 1631 C C . PRO A 1 210 ? -51.037 -37.812 38.701 1.00 66.62 210 PRO A C 1
ATOM 1633 O O . PRO A 1 210 ? -51.448 -38.964 38.745 1.00 66.62 210 PRO A O 1
ATOM 1636 N N . THR A 1 211 ? -49.866 -37.515 38.117 1.00 44.44 211 THR A N 1
ATOM 1637 C CA . THR A 1 211 ? -48.851 -38.561 37.853 1.00 44.44 211 THR A CA 1
ATOM 1638 C C . THR A 1 211 ? -47.417 -38.040 37.658 1.00 44.44 211 THR A C 1
ATOM 1640 O O . THR A 1 211 ? -47.119 -37.337 36.704 1.00 44.44 211 THR A O 1
ATOM 1643 N N . LYS A 1 212 ? -46.541 -38.527 38.555 1.00 47.50 212 LYS A N 1
ATOM 1644 C CA . LYS A 1 212 ? -45.165 -39.056 38.379 1.00 47.50 212 LYS A CA 1
ATOM 1645 C C . LYS A 1 212 ? -44.000 -38.159 37.881 1.00 47.50 212 LYS A C 1
ATOM 1647 O O . LYS A 1 212 ? -43.951 -37.701 36.751 1.00 47.50 212 LYS A O 1
ATOM 1652 N N . LYS A 1 213 ? -42.976 -38.074 38.755 1.00 46.94 213 LYS A N 1
ATOM 1653 C CA . LYS A 1 213 ? -41.562 -37.667 38.526 1.00 46.94 213 LYS A CA 1
ATOM 1654 C C . LYS A 1 213 ? -40.810 -38.663 37.607 1.00 46.94 213 LYS A C 1
ATOM 1656 O O . LYS A 1 213 ? -41.233 -39.819 37.559 1.00 46.94 213 LYS A O 1
ATOM 1661 N N . PRO A 1 214 ? -39.676 -38.283 36.965 1.00 55.12 214 PRO A N 1
ATOM 1662 C CA . PRO A 1 214 ? -38.312 -38.379 37.567 1.00 55.12 214 PRO A CA 1
ATOM 1663 C C . PRO A 1 214 ? -37.400 -37.144 37.276 1.00 55.12 214 PRO A C 1
ATOM 1665 O O . PRO A 1 214 ? -37.623 -36.440 36.303 1.00 55.12 214 PRO A O 1
ATOM 1668 N N . LYS A 1 215 ? -36.514 -36.679 38.189 1.00 44.28 215 LYS A N 1
ATOM 1669 C CA . LYS A 1 215 ? -35.068 -37.026 38.401 1.00 44.28 215 LYS A CA 1
ATOM 1670 C C . LYS A 1 215 ? -34.205 -36.973 37.113 1.00 44.28 215 LYS A C 1
ATOM 1672 O O . LYS A 1 215 ? -34.573 -37.652 36.172 1.00 44.28 215 LYS A O 1
ATOM 1677 N N . THR A 1 216 ? -33.026 -36.347 36.966 1.00 43.94 216 THR A N 1
ATOM 1678 C CA . THR A 1 216 ? -32.120 -35.448 37.731 1.00 43.94 216 THR A CA 1
ATOM 1679 C C . THR A 1 216 ? -30.982 -35.023 36.753 1.00 43.94 216 THR A C 1
ATOM 1681 O O . THR A 1 216 ? -30.678 -35.790 35.846 1.00 43.94 216 THR A O 1
ATOM 1684 N N . THR A 1 217 ? -30.278 -33.908 37.033 1.00 40.88 217 THR A N 1
ATOM 1685 C CA . THR A 1 217 ? -28.843 -33.628 36.707 1.00 40.88 217 THR A CA 1
ATOM 1686 C C . THR A 1 217 ? -28.527 -33.240 35.243 1.00 40.88 217 THR A C 1
ATOM 1688 O O . THR A 1 217 ? -28.839 -33.977 34.324 1.00 40.88 217 THR A O 1
ATOM 1691 N N . ARG A 1 218 ? -27.870 -32.110 34.919 1.00 41.47 218 ARG A N 1
ATOM 1692 C CA . ARG A 1 218 ? -26.527 -31.682 35.367 1.00 41.47 218 ARG A CA 1
ATOM 1693 C C . ARG A 1 218 ? -26.285 -30.185 35.092 1.00 41.47 218 ARG A C 1
ATOM 1695 O O . ARG A 1 218 ? -26.580 -29.700 34.006 1.00 41.47 218 ARG A O 1
ATOM 1702 N N . GLN A 1 219 ? -25.704 -29.490 36.071 1.00 41.28 219 GLN A N 1
ATOM 1703 C CA . GLN A 1 219 ? -25.162 -28.131 35.960 1.00 41.28 219 GLN A CA 1
ATOM 1704 C C . GLN A 1 219 ? -23.857 -28.117 35.146 1.00 41.28 219 GLN A C 1
ATOM 1706 O O . GLN A 1 219 ? -23.004 -28.984 35.342 1.00 41.28 219 GLN A O 1
ATOM 1711 N N . ILE A 1 220 ? -23.668 -27.088 34.314 1.00 47.28 220 ILE A N 1
ATOM 1712 C CA . ILE A 1 220 ? -22.348 -26.618 33.872 1.00 47.28 220 ILE A CA 1
ATOM 1713 C C . ILE A 1 220 ? -22.265 -25.126 34.198 1.00 47.28 220 ILE A C 1
ATOM 1715 O O . ILE A 1 220 ? -22.943 -24.300 33.594 1.00 47.28 220 ILE A O 1
ATOM 1719 N N . ASN A 1 221 ? -21.433 -24.822 35.194 1.00 39.72 221 ASN A N 1
ATOM 1720 C CA . ASN A 1 221 ? -20.938 -23.491 35.522 1.00 39.72 221 ASN A CA 1
ATOM 1721 C C . ASN A 1 221 ? -20.019 -22.994 34.402 1.00 39.72 221 ASN A C 1
ATOM 1723 O O . ASN A 1 221 ? -19.046 -23.674 34.078 1.00 39.72 221 ASN A O 1
ATOM 1727 N N . GLN A 1 222 ? -20.240 -21.777 33.904 1.00 42.44 222 GLN A N 1
ATOM 1728 C CA . GLN A 1 222 ? -19.160 -20.941 33.379 1.00 42.44 222 GLN A CA 1
ATOM 1729 C C . GLN A 1 222 ? -19.317 -19.526 33.933 1.00 42.44 222 GLN A C 1
ATOM 1731 O O . GLN A 1 222 ? -20.369 -18.901 33.815 1.00 42.44 222 GLN A O 1
ATOM 1736 N N . GLY A 1 223 ? -18.271 -19.096 34.636 1.00 36.69 223 GLY A N 1
ATOM 1737 C CA . GLY A 1 223 ? -18.231 -17.884 35.435 1.00 36.69 223 GLY A CA 1
ATOM 1738 C C . GLY A 1 223 ? -18.148 -16.608 34.605 1.00 36.69 223 GLY A C 1
ATOM 1739 O O . GLY A 1 223 ? -17.455 -16.532 33.592 1.00 36.69 223 GLY A O 1
ATOM 1740 N N . SER A 1 224 ? -18.837 -15.587 35.103 1.00 39.97 224 SER A N 1
ATOM 1741 C CA . SER A 1 224 ? -18.654 -14.187 34.735 1.00 39.97 224 SER A CA 1
ATOM 1742 C C . SER A 1 224 ? -17.318 -13.654 35.269 1.00 39.97 224 SER A C 1
ATOM 1744 O O . SER A 1 224 ? -17.014 -13.877 36.443 1.00 39.97 224 SER A O 1
ATOM 1746 N N . PRO A 1 225 ? -16.548 -12.880 34.488 1.00 51.41 225 PRO A N 1
ATOM 1747 C CA . PRO A 1 225 ? -15.512 -12.024 35.040 1.00 51.41 225 PRO A CA 1
ATOM 1748 C C . PRO A 1 225 ? -16.118 -10.720 35.563 1.00 51.41 225 PRO A C 1
ATOM 1750 O O . PRO A 1 225 ? -16.975 -10.103 34.932 1.00 51.41 225 PRO A O 1
ATOM 1753 N N . ALA A 1 226 ? -15.632 -10.324 36.734 1.00 41.12 226 ALA A N 1
ATOM 1754 C CA . ALA A 1 226 ? -15.997 -9.125 37.461 1.00 41.12 226 ALA A CA 1
ATOM 1755 C C . ALA A 1 226 ? -15.698 -7.833 36.683 1.00 41.12 226 ALA A C 1
ATOM 1757 O O . ALA A 1 226 ? -14.626 -7.654 36.104 1.00 41.12 226 ALA A O 1
ATOM 1758 N N . HIS A 1 227 ? -16.648 -6.902 36.759 1.00 36.22 227 HIS A N 1
ATOM 1759 C CA . HIS A 1 227 ? -16.454 -5.490 36.466 1.00 36.22 227 HIS A CA 1
ATOM 1760 C C . HIS A 1 227 ? -15.491 -4.876 37.492 1.00 36.22 227 HIS A C 1
ATOM 1762 O O . HIS A 1 227 ? -15.803 -4.836 38.681 1.00 36.22 227 HIS A O 1
ATOM 1768 N N . SER A 1 228 ? -14.352 -4.348 37.041 1.00 40.78 228 SER A N 1
ATOM 1769 C CA . SER A 1 228 ? -13.562 -3.389 37.815 1.00 40.78 228 SER A CA 1
ATOM 1770 C C . SER A 1 228 ? -13.910 -1.970 37.363 1.00 40.78 228 SER A C 1
ATOM 1772 O O . SER A 1 228 ? -13.655 -1.551 36.235 1.00 40.78 228 SER A O 1
ATOM 1774 N N . SER A 1 229 ? -14.549 -1.226 38.263 1.00 37.12 229 SER A N 1
ATOM 1775 C CA . SER A 1 229 ? -14.771 0.210 38.146 1.00 37.12 229 SER A CA 1
ATOM 1776 C C . SER A 1 229 ? -13.448 0.943 38.365 1.00 37.12 229 SER A C 1
ATOM 1778 O O . SER A 1 229 ? -12.895 0.892 39.464 1.00 37.12 229 SER A O 1
ATOM 1780 N N . VAL A 1 230 ? -12.949 1.648 37.351 1.00 39.97 230 VAL A N 1
ATOM 1781 C CA . VAL A 1 230 ? -11.853 2.609 37.524 1.00 39.97 230 VAL A CA 1
ATOM 1782 C C . VAL A 1 230 ? -12.434 4.015 37.467 1.00 39.97 230 VAL A C 1
ATOM 1784 O O . VAL A 1 230 ? -13.147 4.379 36.533 1.00 39.97 230 VAL A O 1
ATOM 1787 N N . ALA A 1 231 ? -12.149 4.767 38.525 1.00 35.41 231 ALA A N 1
ATOM 1788 C CA . ALA A 1 231 ? -12.600 6.123 38.763 1.00 35.41 231 ALA A CA 1
ATOM 1789 C C . ALA A 1 231 ? -12.184 7.084 37.637 1.00 35.41 231 ALA A C 1
ATOM 1791 O O . ALA A 1 231 ? -11.028 7.136 37.220 1.00 35.41 231 ALA A O 1
ATOM 1792 N N . SER A 1 232 ? -13.151 7.884 37.191 1.00 34.25 232 SER A N 1
ATOM 1793 C CA . SER A 1 232 ? -12.967 9.025 36.299 1.00 34.25 232 SER A CA 1
ATOM 1794 C C . SER A 1 232 ? -12.352 10.192 37.077 1.00 34.25 232 SER A C 1
ATOM 1796 O O . SER A 1 232 ? -13.062 10.919 37.773 1.00 34.25 232 SER A O 1
ATOM 1798 N N . THR A 1 233 ? -11.046 10.412 36.937 1.00 35.72 233 THR A N 1
ATOM 1799 C CA . THR A 1 233 ? -10.405 11.678 37.309 1.00 35.72 233 THR A CA 1
ATOM 1800 C C . THR A 1 233 ? -10.377 12.619 36.106 1.00 35.72 233 THR A C 1
ATOM 1802 O O . THR A 1 233 ? -9.646 12.443 35.134 1.00 35.72 233 THR A O 1
ATOM 1805 N N . SER A 1 234 ? -11.215 13.652 36.189 1.00 35.38 234 SER A N 1
ATOM 1806 C CA . SER A 1 234 ? -11.204 14.829 35.322 1.00 35.38 234 SER A CA 1
ATOM 1807 C C . SER A 1 234 ? -9.863 15.560 35.464 1.00 35.38 234 SER A C 1
ATOM 1809 O O . SER A 1 234 ? -9.619 16.200 36.486 1.00 35.38 234 SER A O 1
ATOM 1811 N N . SER A 1 235 ? -9.024 15.523 34.428 1.00 35.78 235 SER A N 1
ATOM 1812 C CA . SER A 1 235 ? -7.867 16.413 34.292 1.00 35.78 235 SER A CA 1
ATOM 1813 C C . SER A 1 235 ? -8.060 17.311 33.072 1.00 35.78 235 SER A C 1
ATOM 1815 O O . SER A 1 235 ? -7.962 16.879 31.923 1.00 35.78 235 SER A O 1
ATOM 1817 N N . ARG A 1 236 ? -8.392 18.576 33.349 1.00 37.22 236 ARG A N 1
ATOM 1818 C CA . ARG A 1 236 ? -8.334 19.690 32.401 1.00 37.22 236 ARG A CA 1
ATOM 1819 C C . ARG A 1 236 ? -6.867 20.013 32.145 1.00 37.22 236 ARG A C 1
ATOM 1821 O O . ARG A 1 236 ? -6.209 20.423 33.090 1.00 37.22 236 ARG A O 1
ATOM 1828 N N . TYR A 1 237 ? -6.400 19.976 30.898 1.00 35.50 237 TYR A N 1
ATOM 1829 C CA . TYR A 1 237 ? -5.304 20.855 30.476 1.00 35.50 237 TYR A CA 1
ATOM 1830 C C . TYR A 1 237 ? -5.466 21.319 29.019 1.00 35.50 237 TYR A C 1
ATOM 1832 O O . TYR A 1 237 ? -5.850 20.520 28.163 1.00 35.50 237 TYR A O 1
ATOM 1840 N N . PRO A 1 238 ? -5.176 22.603 28.734 1.00 44.56 238 PRO A N 1
ATOM 1841 C CA . PRO A 1 238 ? -5.277 23.200 27.412 1.00 44.56 238 PRO A CA 1
ATOM 1842 C C . PRO A 1 238 ? -3.948 23.050 26.657 1.00 44.56 238 PRO A C 1
ATOM 1844 O O . PRO A 1 238 ? -2.878 23.259 27.224 1.00 44.56 238 PRO A O 1
ATOM 1847 N N . TYR A 1 239 ? -3.998 22.754 25.360 1.00 36.91 239 TYR A N 1
ATOM 1848 C CA . TYR A 1 239 ? -2.841 22.911 24.477 1.00 36.91 239 TYR A CA 1
ATOM 1849 C C . TYR A 1 239 ? -3.179 23.889 23.355 1.00 36.91 239 TYR A C 1
ATOM 1851 O O . TYR A 1 239 ? -3.910 23.565 22.423 1.00 36.91 239 TYR A O 1
ATOM 1859 N N . GLY A 1 240 ? -2.617 25.094 23.467 1.00 40.56 240 GLY A N 1
ATOM 1860 C CA . GLY A 1 240 ? -2.373 25.981 22.334 1.00 40.56 240 GLY A CA 1
ATOM 1861 C C . GLY A 1 240 ? -1.114 25.555 21.554 1.00 40.56 240 GLY A C 1
ATOM 1862 O O . GLY A 1 240 ? -0.308 24.760 22.055 1.00 40.56 240 GLY A O 1
ATOM 1863 N N . PRO A 1 241 ? -0.927 26.058 20.323 1.00 38.94 241 PRO A N 1
ATOM 1864 C CA . PRO A 1 241 ? 0.126 25.604 19.419 1.00 38.94 241 PRO A CA 1
ATOM 1865 C C . PRO A 1 241 ? 1.506 26.144 19.827 1.00 38.94 241 PRO A C 1
ATOM 1867 O O . PRO A 1 241 ? 1.705 27.352 19.935 1.00 38.94 241 PRO A O 1
ATOM 1870 N N . ARG A 1 242 ? 2.494 25.253 20.005 1.00 38.97 242 ARG A N 1
ATOM 1871 C CA . ARG A 1 242 ? 3.913 25.640 20.108 1.00 38.97 242 ARG A CA 1
ATOM 1872 C C . ARG A 1 242 ? 4.539 25.722 18.721 1.00 38.97 242 ARG A C 1
ATOM 1874 O O . ARG A 1 242 ? 4.639 24.721 18.013 1.00 38.97 242 ARG A O 1
ATOM 1881 N N . ALA A 1 243 ? 4.997 26.922 18.380 1.00 36.19 243 ALA A N 1
ATOM 1882 C CA . ALA A 1 243 ? 5.891 27.187 17.265 1.00 36.19 243 ALA A CA 1
ATOM 1883 C C . ALA A 1 243 ? 7.213 26.420 17.442 1.00 36.19 243 ALA A C 1
ATOM 1885 O O . ALA A 1 243 ? 7.807 26.417 18.520 1.00 36.19 243 ALA A O 1
ATOM 1886 N N . TRP A 1 244 ? 7.668 25.765 16.376 1.00 37.31 244 TRP A N 1
ATOM 1887 C CA . TRP A 1 244 ? 8.980 25.128 16.319 1.00 37.31 244 TRP A CA 1
ATOM 1888 C C . TRP A 1 244 ? 10.042 26.192 16.028 1.00 37.31 244 TRP A C 1
ATOM 1890 O O . TRP A 1 244 ? 10.122 26.705 14.910 1.00 37.31 244 TRP A O 1
ATOM 1900 N N . SER A 1 245 ? 10.862 26.516 17.026 1.00 35.31 245 SER A N 1
ATOM 1901 C CA . SER A 1 245 ? 12.107 27.255 16.833 1.00 35.31 245 SER A CA 1
ATOM 1902 C C . SER A 1 245 ? 13.160 26.333 16.208 1.00 35.31 245 SER A C 1
ATOM 1904 O O . SER A 1 245 ? 13.365 25.196 16.631 1.00 35.31 245 SER A O 1
ATOM 1906 N N . LYS A 1 246 ? 13.816 26.820 15.152 1.00 38.59 246 LYS A N 1
ATOM 1907 C CA . LYS A 1 246 ? 14.972 26.171 14.531 1.00 38.59 246 LYS A CA 1
ATOM 1908 C C . LYS A 1 246 ? 16.212 26.510 15.355 1.00 38.59 246 LYS A C 1
ATOM 1910 O O . LYS A 1 246 ? 16.585 27.677 15.417 1.00 38.59 246 LYS A O 1
ATOM 1915 N N . SER A 1 247 ? 16.865 25.506 15.929 1.00 40.56 247 SER A N 1
ATOM 1916 C CA . SER A 1 247 ? 18.242 25.648 16.413 1.00 40.56 247 SER A CA 1
ATOM 1917 C C . SER A 1 247 ? 19.228 25.337 15.275 1.00 40.56 247 SER A C 1
ATOM 1919 O O . SER A 1 247 ? 18.989 24.387 14.523 1.00 40.56 247 SER A O 1
ATOM 1921 N N . PRO A 1 248 ? 20.315 26.112 15.115 1.00 46.25 248 PRO A N 1
ATOM 1922 C CA . PRO A 1 248 ? 21.329 25.874 14.092 1.00 46.25 248 PRO A CA 1
ATOM 1923 C C . PRO A 1 248 ? 22.278 24.729 14.483 1.00 46.25 248 PRO A C 1
ATOM 1925 O O . PRO A 1 248 ? 22.624 24.552 15.649 1.00 46.25 248 PRO A O 1
ATOM 1928 N N . VAL A 1 249 ? 22.702 23.958 13.481 1.00 52.62 249 VAL A N 1
ATOM 1929 C CA . VAL A 1 249 ? 23.713 22.894 13.593 1.00 52.62 249 VAL A CA 1
ATOM 1930 C C . VAL A 1 249 ? 25.110 23.521 13.447 1.00 52.62 249 VAL A C 1
ATOM 1932 O O . VAL A 1 249 ? 25.311 24.273 12.490 1.00 52.62 249 VAL A O 1
ATOM 1935 N N . PRO A 1 250 ? 26.079 23.240 14.341 1.00 44.38 250 PRO A N 1
ATOM 1936 C CA . PRO A 1 250 ? 27.439 23.755 14.225 1.00 44.38 250 PRO A CA 1
ATOM 1937 C C . PRO A 1 250 ? 28.274 22.968 13.202 1.00 44.38 250 PRO A C 1
ATOM 1939 O O . PRO A 1 250 ? 28.000 21.810 12.883 1.00 44.38 250 PRO A O 1
ATOM 1942 N N . GLY A 1 251 ? 29.275 23.668 12.667 1.00 40.44 251 GLY A N 1
ATOM 1943 C CA . GLY A 1 251 ? 29.956 23.405 11.405 1.00 40.44 251 GLY A CA 1
ATOM 1944 C C . GLY A 1 251 ? 30.766 22.114 11.290 1.00 40.44 251 GLY A C 1
ATOM 1945 O O . GLY A 1 251 ? 31.286 21.565 12.258 1.00 40.44 251 GLY A O 1
ATOM 1946 N N . ARG A 1 252 ? 30.927 21.685 10.034 1.00 43.28 252 ARG A N 1
ATOM 1947 C CA . ARG A 1 252 ? 31.977 20.764 9.594 1.00 43.28 252 ARG A CA 1
ATOM 1948 C C . ARG A 1 252 ? 32.897 21.506 8.632 1.00 43.28 252 ARG A C 1
ATOM 1950 O O . ARG A 1 252 ? 32.463 21.959 7.576 1.00 43.28 252 ARG A O 1
ATOM 1957 N N . SER A 1 253 ? 34.151 21.638 9.035 1.00 43.12 253 SER A N 1
ATOM 1958 C CA . SER A 1 253 ? 35.275 22.099 8.231 1.00 43.12 253 SER A CA 1
ATOM 195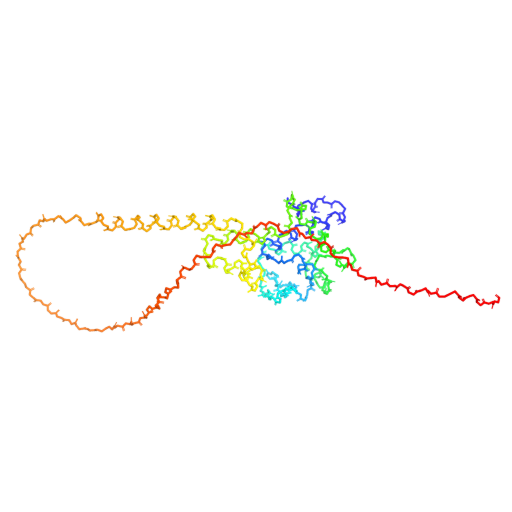9 C C . SER A 1 253 ? 35.651 21.041 7.186 1.00 43.12 253 SER A C 1
ATOM 1961 O O . SER A 1 253 ? 35.730 19.851 7.488 1.00 43.12 253 SER A O 1
ATOM 1963 N N . CYS A 1 254 ? 35.869 21.481 5.946 1.00 45.34 254 CYS A N 1
ATOM 1964 C CA . CYS A 1 254 ? 36.468 20.678 4.878 1.00 45.34 254 CYS A CA 1
ATOM 1965 C C . CYS A 1 254 ? 37.999 20.811 4.936 1.00 45.34 254 CYS A C 1
ATOM 1967 O O . CYS A 1 254 ? 38.477 21.937 5.088 1.00 45.34 254 CYS A O 1
ATOM 1969 N N . PRO A 1 255 ? 38.779 19.731 4.763 1.00 54.41 255 PRO A N 1
ATOM 1970 C CA . PRO A 1 255 ? 40.203 19.849 4.496 1.00 54.41 255 PRO A CA 1
ATOM 1971 C C . PRO A 1 255 ? 40.443 20.075 2.997 1.00 54.41 255 PRO A C 1
ATOM 1973 O O . PRO A 1 255 ? 39.912 19.371 2.138 1.00 54.41 255 PRO A O 1
ATOM 1976 N N . THR A 1 256 ? 41.258 21.080 2.698 1.00 49.94 256 THR A N 1
ATOM 1977 C CA . THR A 1 256 ? 41.810 21.396 1.379 1.00 49.94 256 THR A CA 1
ATOM 1978 C C . THR A 1 256 ? 42.821 20.334 0.951 1.00 49.94 256 THR A C 1
ATOM 1980 O O . THR A 1 256 ? 43.818 20.118 1.639 1.00 49.94 256 THR A O 1
ATOM 1983 N N . SER A 1 257 ? 42.591 19.694 -0.196 1.00 55.03 257 SER A N 1
ATOM 1984 C CA . SER A 1 257 ? 43.562 18.823 -0.861 1.00 55.03 257 SER A CA 1
ATOM 1985 C C . SER A 1 257 ? 44.628 19.656 -1.575 1.00 55.03 257 SER A C 1
ATOM 1987 O O . SER A 1 257 ? 44.307 20.508 -2.406 1.00 55.03 257 SER A O 1
ATOM 1989 N N . GLY A 1 258 ? 45.886 19.400 -1.220 1.00 47.12 258 GLY A N 1
ATOM 1990 C CA . GLY A 1 258 ? 47.078 20.036 -1.764 1.00 47.12 258 GLY A CA 1
ATOM 1991 C C . GLY A 1 258 ? 47.369 19.665 -3.217 1.00 47.12 258 GLY A C 1
ATOM 1992 O O . GLY A 1 258 ? 47.038 18.586 -3.703 1.00 47.12 258 GLY A O 1
ATOM 1993 N N . ASN A 1 259 ? 48.006 20.617 -3.884 1.00 48.16 259 ASN A N 1
ATOM 1994 C CA . ASN A 1 259 ? 48.419 20.610 -5.276 1.00 48.16 259 ASN A CA 1
ATOM 1995 C C . ASN A 1 259 ? 49.880 20.120 -5.332 1.00 48.16 259 ASN A C 1
ATOM 1997 O O . ASN A 1 259 ? 50.754 20.789 -4.785 1.00 48.16 259 ASN A O 1
ATOM 2001 N N . HIS A 1 260 ? 50.159 18.989 -5.982 1.00 52.00 260 HIS A N 1
ATOM 2002 C CA . HIS A 1 260 ? 51.521 18.584 -6.348 1.00 52.00 260 HIS A CA 1
ATOM 2003 C C . HIS A 1 260 ? 51.601 18.488 -7.874 1.00 52.00 260 HIS A C 1
ATOM 2005 O O . HIS A 1 260 ? 51.054 17.568 -8.476 1.00 52.00 260 HIS A O 1
ATOM 2011 N N . ARG A 1 261 ? 52.284 19.455 -8.499 1.00 50.69 261 ARG A N 1
ATOM 2012 C CA . ARG A 1 261 ? 52.855 19.304 -9.842 1.00 50.69 261 ARG A CA 1
ATOM 2013 C C . ARG A 1 261 ? 54.315 18.904 -9.670 1.00 50.69 261 ARG A C 1
ATOM 2015 O O . ARG A 1 261 ? 55.090 19.679 -9.115 1.00 50.69 261 ARG A O 1
ATOM 2022 N N . GLY A 1 262 ? 54.643 17.694 -10.105 1.00 53.78 262 GLY A N 1
ATOM 2023 C CA . GLY A 1 262 ? 56.006 17.260 -10.387 1.00 53.78 262 GLY A CA 1
ATOM 2024 C C . GLY A 1 262 ? 56.341 17.563 -11.844 1.00 53.78 262 GLY A C 1
ATOM 2025 O O . GLY A 1 262 ? 55.466 17.495 -12.706 1.00 53.78 262 GLY A O 1
ATOM 2026 N N . ALA A 1 263 ? 57.585 17.966 -12.057 1.00 55.25 263 ALA A N 1
ATOM 2027 C CA . ALA A 1 263 ? 58.205 18.221 -13.342 1.00 55.25 263 ALA A CA 1
ATOM 2028 C C . ALA A 1 263 ? 58.536 16.912 -14.071 1.00 55.25 263 ALA A C 1
ATOM 2030 O O . ALA A 1 263 ? 58.960 15.962 -13.418 1.00 55.25 263 ALA A O 1
ATOM 2031 N N . GLU A 1 264 ? 58.362 16.917 -15.391 1.00 53.53 264 GLU A N 1
ATOM 2032 C CA . GLU A 1 264 ? 59.295 16.446 -16.431 1.00 53.53 264 GLU A CA 1
ATOM 2033 C C . GLU A 1 264 ? 58.761 16.879 -17.804 1.00 53.53 264 GLU A C 1
ATOM 2035 O O . GLU A 1 264 ? 57.523 16.830 -18.002 1.00 53.53 264 GLU A O 1
#

Sequence (264 aa):
MWRDEARKANSPNKRRTYFQRSGVLALLSLVPLRISDVNAIIVGEHLKRLDDGWFLTISSNKTGYRHNGPLHHSLTRYLDDLLLYGESGPVLPRYAQRMGTPLFATETNEHLSSRTLAYNFKVATGGHTPHIVRTLVHDALAKYGAYGAQLARILCGQTSPETAKSYEINADRVRVEKGQETLSQIQTNVLSRSGGATDPSTGRSAEAGPTKKPKTTRQINQGSPAHSSVASTSSRYPYGPRAWSKSPVPGRSCPTSGNHRGAE

InterPro domains:
  IPR011010 DNA breaking-rejoining enzyme, catalytic core [SSF56349] (24-167)
  IPR013762 Integrase-like, catalytic domain superfamily [G3DSA:1.10.443.10] (6-188)

pLDDT: mean 80.09, std 22.08, range [34.25, 98.56]

Foldseek 3Di:
DLQVVLLVDPDLVSNLLSLLLLLLQVCCLQQVEDLVQLLPDFQPPQWDADPQAIWGWGAHPVQRQTDGGGGDSVSRVSLLCLQCSNPDDDSVVSSVVRGRARSSADPVSHGDDSVSSQVSNCVSVVGDGSLLSLLVQCQVQLLVPPVSLVVSCNSHSHPDSVVSVVSPPCSVVSNVVSVVVVVVVVVVVVVVVVVPPPDDDDDDDDDDDDDDDDDDDDDDDDDDDDDDDDDDDDDDDDDDDDDDDDDDDDDDDDDDDDDDDDDD